Protein 9SMQ (pdb70)

Nearest PDB structures (foldseek):
  4udc-assembly1_B  TM=7.838E-01  e=5.307E+00  Homo sapiens
  3plz-assembly2_B  TM=9.855E-01  e=5.900E-30  Homo sapiens
  6oqx-assembly1_A  TM=9.859E-01  e=5.900E-30  Homo sapiens
  1yok-assembly1_A  TM=9.887E-01  e=2.618E-29  Homo sapiens
  4dos-assembly1_A  TM=9.812E-01  e=1.364E-29  Homo sapiens

InterPro domains:
  IPR000536 Nuclear hormone receptor, ligand-binding domain [PF00104] (332-522)
  IPR000536 Nuclear hormone receptor, ligand-binding domain [PS51843] (300-539)
  IPR000536 Nuclear hormone receptor, ligand-binding domain [SM00430] (347-510)
  IPR001628 Zinc finger, nuclear hormone receptor-type [PF00105] (85-152)
  IPR001628 Zinc finger, nuclear hormone receptor-type [PR00047] (86-102)
  IPR001628 Zinc finger, nuclear hormone receptor-type [PR00047] (102-117)
  IPR001628 Zinc finger, nuclear hormone receptor-type [PR00047] (135-143)
  IPR001628 Zinc finger, nuclear hormone receptor-type [PR00047] (143-151)
  IPR001628 Zinc finger, nuclear hormone receptor-type [PS00031] (86-112)
  IPR001628 Zinc finger, nuclear hormone receptor-type [PS51030] (83-158)
  IPR001628 Zinc finger, nuclear hormone receptor-type [SM00399] (83-154)
  IPR001723 Nuclear hormone receptor [PR00398] (147-157)
  IPR001723 Nuclear hormone receptor [PR00398] (348-369)
  IPR001723 Nuclear hormone receptor [PR00398] (369-385)
  IPR001723 Nuclear hormone receptor [PR00398] (441-456)
  IPR001723 Nuclear hormone receptor [PR00398] (498-515)
  IPR013088 Zinc finger, NHR/GATA-type [G3DSA:3.30.50.10] (76-187)
  IPR016355 Nuclear hormone receptor family 5-like [PIRSF002530] (39-540)
  IPR016355 Nuclear hormone receptor family 5-like [PTHR24086] (61-540)
  IPR035500 Nuclear hormone receptor-like domain superfamily [G3DSA:1.10.565.10] (288-541)

B-factor: mean 60.52, std 17.4, range [34.57, 142.03]

GO terms:
  GO:0005515 protein binding (F, IPI)
  GO:1990837 sequence-specific double-stranded DNA binding (F, IDA)
  GO:0004879 nuclear receptor activity (F, IDA)
  GO:0005543 phospholipid binding (F, IDA)
  GO:0005634 nucleus (C, IDA)
  GO:0003677 DNA binding (F, IDA)
  GO:0003700 DNA-binding transcription factor activity (F, IDA)
  GO:0045944 positive regulation of transcription by RNA polymerase II (P, IDA)
  GO:0006338 chromatin remodeling (P, IDA)
  GO:0006355 regulation of DNA-templated transcription (P, IDA)
  GO:0008206 bile acid metabolic process (P, IDA)
  GO:0005694 chromosome (C, EXP)
  GO:0000981 DNA-binding transcription factor activity, RNA polymerase II-specific (F, TAS)
  GO:0005654 nucleoplasm (C, TAS)
  GO:0005737 cytoplasm (C, IDA)
  GO:0000976 transcription cis-regulatory region binding (F, IDA)
  GO:0045070 positive regulation of viral genome replication (P, IDA)
  GO:0045893 positive regulation of DNA-templated transcription (P, IDA)
  GO:0043565 sequence-specific DNA binding (F, IDA)
  GO:0004879 nuclear receptor activity (F, TAS)

Foldseek 3Di:
DADPVLVLLVVLDDDLLVLLQVLVVVLVVVVVVDDPPDDADLVQSVLSLLLSVLVVVLVSQCSGPLSVVFDVVLNCLLCLQQVLLLSLLVQLVCCQPVHDPQWGQGSNGDIDGPCVSLVRDDDLVVVLVVLSSVLSVLCNVLVPDPSLSSLLSLLRSLDQPRPPGPPNVSSVVSNVVSLVSLQVCCCVPVVVPNCSSVSSVVVSVVSSVSSVSVLVVVVVCVVVVNHPDRPRSVVSSVD/DPPVVVCVVPPPD/DDPVVVCVVPPDD

Radius of gyration: 18.75 Å; Cα contacts (8 Å, |Δi|>4): 252; chains: 3; bounding box: 49×54×39 Å

Organism: Homo sapiens (NCBI:txid9606)

Secondary structure (DSSP, 8-state):
---HHHHHHHHT---HHHHHHHHHHHHHHHHHHS-SS----HHHHHHHHHHHHHHHHHHHHHHSTTGGGS-HHHHHHHHHHHHHHHHHHHHHHHHHHH--TTEEE-TTS-EEEHHHHHTTS-HHHHHHHHHHHHHHHHHHHTT--HHHHHHHHHHHHT-TT--S-TTHHHHHHHHHHHHHHHHHHHHHH-TT-TTHHHHHHTHHHHHHHHHHHHHHHHHHHHHTT-SPP-HHHHHHHH-/--HHHHHHHHS--/--HHHHHHHHS--

Solvent-accessible surface area: 13487 Å² total; per-residue (Å²): 103,63,31,134,31,0,74,43,0,39,154,21,38,62,82,54,92,109,27,30,58,146,7,67,56,72,15,104,56,46,137,87,120,50,71,125,93,70,102,94,68,54,42,0,61,61,7,16,17,27,7,29,11,1,67,29,7,4,78,11,0,43,52,0,23,39,0,137,117,10,104,34,50,0,10,7,70,0,2,44,34,0,8,5,11,0,30,29,0,25,57,0,22,23,7,22,68,77,18,119,85,59,22,14,20,22,16,8,25,79,75,34,75,49,67,90,24,12,90,116,22,50,85,85,42,46,84,19,28,46,66,16,55,108,8,8,58,85,0,73,88,14,109,10,18,65,64,0,9,0,0,0,7,1,6,8,0,0,13,111,122,23,76,128,15,110,51,104,109,35,2,69,21,3,26,118,90,0,47,56,8,0,83,69,5,6,121,68,50,41,74,158,55,126,88,0,42,28,51,0,47,112,19,32,82,72,0,63,51,13,0,74,87,30,33,141,36,21,78,127,33,49,138,83,68,49,16,36,190,4,39,0,4,22,23,3,10,106,77,121,20,17,20,0,36,47,14,9,49,50,140,139,158,101,16,84,126,123,40,102,157,71,68,132,157

Sequence (265 aa):
SIPHLILELLKCEPDEPQVQAKIMAYLQQEQANRSKHEKLSTFGLMCKMADQTLFSIVEWARSSSIFFRELKVDDQMKLLQNCWSELLILDHIYRQVVHGKEGSIFLVTGQQVDYSIIASQAGATLNNLMSHAQELVAKLRSLQFDQREFVCLKFLVLFSLDVKNLENFQLVEGVQEQVNAALLDYTMCNYPQQTEKFGQLLLRLPEIRAISMQAEEYLYYKHLNGDVPYNNLLIEMLHAENALLRYLLDKDDENALLRYLLDKDD

Structure (mmCIF, N/CA/C/O backbone):
data_9SMQ
#
_entry.id   9SMQ
#
_cell.length_a   62.950
_cell.length_b   68.375
_cell.length_c   82.770
_cell.angle_alpha   90.00
_cell.angle_beta   90.00
_cell.angle_gamma   90.00
#
_symmetry.space_group_name_H-M   'P 21 21 21'
#
loop_
_entity.id
_entity.type
_entity.pdbx_description
1 polymer 'Nuclear receptor subfamily 5 group A member 2'
2 polymer 'Nuclear receptor coactivator 2'
3 non-polymer '3-[5-phenyl-1-[3-(trifluoromethyl)phenyl]pyrazol-3-yl]propanoic acid'
4 non-polymer 'PHOSPHATE ION'
5 water water
#
loop_
_atom_site.group_PDB
_atom_site.id
_atom_site.type_symbol
_atom_site.label_atom_id
_atom_site.label_alt_id
_atom_site.label_comp_id
_atom_site.label_asym_id
_atom_site.label_entity_id
_atom_site.label_seq_id
_atom_site.pdbx_PDB_ins_code
_atom_site.Cartn_x
_atom_site.Cartn_y
_atom_site.Cartn_z
_atom_site.occupancy
_atom_site.B_iso_or_equiv
_atom_site.auth_seq_id
_atom_site.auth_comp_id
_atom_site.auth_asym_id
_atom_site.auth_atom_id
_atom_site.pdbx_PDB_model_num
ATOM 1 N N . SER A 1 5 ? 29.262 -19.792 6.359 1.00 89.22 300 SER A N 1
ATOM 2 C CA . SER A 1 5 ? 28.314 -20.198 7.431 1.00 94.16 300 SER A CA 1
ATOM 3 C C . SER A 1 5 ? 27.717 -18.958 8.099 1.00 96.04 300 SER A C 1
ATOM 4 O O . SER A 1 5 ? 28.324 -18.386 9.006 1.00 98.18 300 SER A O 1
ATOM 7 N N . ILE A 1 6 ? 26.518 -18.564 7.642 1.00 86.23 301 ILE A N 1
ATOM 8 C CA . ILE A 1 6 ? 25.838 -17.366 8.112 1.00 76.91 301 ILE A CA 1
ATOM 9 C C . ILE A 1 6 ? 24.586 -17.758 8.899 1.00 71.90 301 ILE A C 1
ATOM 10 O O . ILE A 1 6 ? 23.651 -18.327 8.341 1.00 66.54 301 ILE A O 1
ATOM 15 N N . PRO A 1 7 ? 24.504 -17.448 10.214 1.00 66.54 302 PRO A N 1
ATOM 16 C CA . PRO A 1 7 ? 23.265 -17.638 10.966 1.00 67.36 302 PRO A CA 1
ATOM 17 C C . PRO A 1 7 ? 22.011 -17.141 10.246 1.00 68.72 302 PRO A C 1
ATOM 18 O O . PRO A 1 7 ? 22.060 -16.218 9.427 1.00 69.83 302 PRO A O 1
ATOM 22 N N . HIS A 1 8 ? 20.878 -17.760 10.594 1.00 64.03 303 HIS A N 1
ATOM 23 C CA . HIS A 1 8 ? 19.605 -17.465 9.965 1.00 61.88 303 HIS A CA 1
ATOM 24 C C . HIS A 1 8 ? 19.273 -15.992 10.198 1.00 61.32 303 HIS A C 1
ATOM 25 O O . HIS A 1 8 ? 18.944 -15.265 9.255 1.00 59.15 303 HIS A O 1
ATOM 32 N N . LEU A 1 9 ? 19.374 -15.578 11.468 1.00 59.96 304 LEU A N 1
ATOM 33 C CA . LEU A 1 9 ? 19.073 -14.219 11.877 1.00 58.34 304 LEU A CA 1
ATOM 34 C C . LEU A 1 9 ? 19.787 -13.233 10.956 1.00 51.50 304 LEU A C 1
ATOM 35 O O . LEU A 1 9 ? 19.165 -12.305 10.440 1.00 49.51 304 LEU A O 1
ATOM 40 N N . ILE A 1 10 ? 21.078 -13.474 10.715 1.00 45.99 305 ILE A N 1
ATOM 41 C CA . ILE A 1 10 ? 21.876 -12.565 9.909 1.00 49.25 305 ILE A CA 1
ATOM 42 C C . ILE A 1 10 ? 21.343 -12.511 8.477 1.00 55.85 305 ILE A C 1
ATOM 43 O O . ILE A 1 10 ? 21.394 -11.458 7.835 1.00 57.56 305 ILE A O 1
ATOM 48 N N . LEU A 1 11 ? 20.820 -13.633 7.971 1.00 58.52 306 LEU A N 1
ATOM 49 C CA . LEU A 1 11 ? 20.264 -13.640 6.628 1.00 58.27 306 LEU A CA 1
ATOM 50 C C . LEU A 1 11 ? 19.022 -12.756 6.605 1.00 53.56 306 LEU A C 1
ATOM 51 O O . LEU A 1 11 ? 18.820 -12.020 5.650 1.00 52.98 306 LEU A O 1
ATOM 56 N N . GLU A 1 12 ? 18.226 -12.787 7.679 1.00 52.64 307 GLU A N 1
ATOM 57 C CA . GLU A 1 12 ? 17.061 -11.921 7.769 1.00 54.64 307 GLU A CA 1
ATOM 58 C C . GLU A 1 12 ? 17.484 -10.447 7.806 1.00 60.82 307 GLU A C 1
ATOM 59 O O . GLU A 1 12 ? 16.783 -9.595 7.253 1.00 56.37 307 GLU A O 1
ATOM 65 N N . LEU A 1 13 ? 18.627 -10.161 8.451 1.00 53.71 308 LEU A N 1
ATOM 66 C CA . LEU A 1 13 ? 19.143 -8.803 8.560 1.00 55.09 308 LEU A CA 1
ATOM 67 C C . LEU A 1 13 ? 19.559 -8.303 7.181 1.00 52.48 308 LEU A C 1
ATOM 68 O O . LEU A 1 13 ? 19.198 -7.186 6.822 1.00 50.69 308 LEU A O 1
ATOM 73 N N . LEU A 1 14 ? 20.281 -9.142 6.422 1.00 53.26 309 LEU A N 1
ATOM 74 C CA . LEU A 1 14 ? 20.795 -8.780 5.105 1.00 55.94 309 LEU A CA 1
ATOM 75 C C . LEU A 1 14 ? 19.663 -8.513 4.109 1.00 60.59 309 LEU A C 1
ATOM 76 O O . LEU A 1 14 ? 19.838 -7.716 3.189 1.00 59.10 309 LEU A O 1
ATOM 81 N N . LYS A 1 15 ? 18.526 -9.202 4.265 1.00 59.90 310 LYS A N 1
ATOM 82 C CA . LYS A 1 15 ? 17.396 -9.022 3.368 1.00 67.34 310 LYS A CA 1
ATOM 83 C C . LYS A 1 15 ? 16.799 -7.630 3.528 1.00 67.52 310 LYS A C 1
ATOM 84 O O . LYS A 1 15 ? 16.130 -7.142 2.620 1.00 68.64 310 LYS A O 1
ATOM 90 N N . CYS A 1 16 ? 17.030 -7.003 4.687 1.00 61.76 311 CYS A N 1
ATOM 91 C CA . CYS A 1 16 ? 16.450 -5.705 4.977 1.00 55.85 311 CYS A CA 1
ATOM 92 C C . CYS A 1 16 ? 17.282 -4.570 4.366 1.00 55.49 311 CYS A C 1
ATOM 93 O O . CYS A 1 16 ? 16.835 -3.425 4.368 1.00 57.51 311 CYS A O 1
ATOM 96 N N . GLU A 1 17 ? 18.470 -4.885 3.827 1.00 48.36 312 GLU A N 1
ATOM 97 C CA . GLU A 1 17 ? 19.417 -3.886 3.369 1.00 49.42 312 GLU A CA 1
ATOM 98 C C . GLU A 1 17 ? 18.881 -3.161 2.142 1.00 61.51 312 GLU A C 1
ATOM 99 O O . GLU A 1 17 ? 18.214 -3.764 1.315 1.00 75.71 312 GLU A O 1
ATOM 105 N N . PRO A 1 18 ? 19.155 -1.843 1.990 1.00 69.37 313 PRO A N 1
ATOM 106 C CA . PRO A 1 18 ? 18.733 -1.096 0.807 1.00 66.94 313 PRO A CA 1
ATOM 107 C C . PRO A 1 18 ? 19.503 -1.427 -0.471 1.00 66.49 313 PRO A C 1
ATOM 108 O O . PRO A 1 18 ? 20.573 -2.026 -0.421 1.00 58.89 313 PRO A O 1
ATOM 112 N N . ASP A 1 19 ? 18.948 -1.009 -1.618 1.00 67.04 314 ASP A N 1
ATOM 113 C CA . ASP A 1 19 ? 19.653 -1.065 -2.891 1.00 76.83 314 ASP A CA 1
ATOM 114 C C . ASP A 1 19 ? 20.557 0.163 -3.015 1.00 71.52 314 ASP A C 1
ATOM 115 O O . ASP A 1 19 ? 20.083 1.268 -3.284 1.00 65.93 314 ASP A O 1
ATOM 120 N N . GLU A 1 20 ? 21.863 -0.050 -2.824 1.00 67.29 315 GLU A N 1
ATOM 121 C CA . GLU A 1 20 ? 22.808 1.034 -2.613 1.00 69.41 315 GLU A CA 1
ATOM 122 C C . GLU A 1 20 ? 22.928 1.899 -3.866 1.00 68.51 315 GLU A C 1
ATOM 123 O O . GLU A 1 20 ? 22.980 3.123 -3.765 1.00 61.53 315 GLU A O 1
ATOM 129 N N . PRO A 1 21 ? 23.027 1.311 -5.082 1.00 71.35 316 PRO A N 1
ATOM 130 C CA . PRO A 1 21 ? 23.075 2.107 -6.306 1.00 70.81 316 PRO A CA 1
ATOM 131 C C . PRO A 1 21 ? 21.870 3.031 -6.493 1.00 59.77 316 PRO A C 1
ATOM 132 O O . PRO A 1 21 ? 22.023 4.164 -6.934 1.00 57.86 316 PRO A O 1
ATOM 136 N N . GLN A 1 22 ? 20.679 2.546 -6.134 1.00 56.46 317 GLN A N 1
ATOM 137 C CA . GLN A 1 22 ? 19.458 3.321 -6.270 1.00 61.57 317 GLN A CA 1
ATOM 138 C C . GLN A 1 22 ? 19.416 4.452 -5.237 1.00 58.61 317 GLN A C 1
ATOM 139 O O . GLN A 1 22 ? 18.966 5.555 -5.543 1.00 55.85 317 GLN A O 1
ATOM 145 N N . VAL A 1 23 ? 19.867 4.176 -4.007 1.00 56.17 318 VAL A N 1
ATOM 146 C CA . VAL A 1 23 ? 19.932 5.198 -2.974 1.00 53.01 318 VAL A CA 1
ATOM 147 C C . VAL A 1 23 ? 20.880 6.317 -3.413 1.00 51.41 318 VAL A C 1
ATOM 148 O O . VAL A 1 23 ? 20.538 7.495 -3.311 1.00 54.79 318 VAL A O 1
ATOM 152 N N . GLN A 1 24 ? 22.072 5.936 -3.891 1.00 52.81 319 GLN A N 1
ATOM 153 C CA . GLN A 1 24 ? 23.074 6.870 -4.386 1.00 57.91 319 GLN A CA 1
ATOM 154 C C . GLN A 1 24 ? 22.520 7.777 -5.482 1.00 54.02 319 GLN A C 1
ATOM 155 O O . GLN A 1 24 ? 22.774 8.989 -5.486 1.00 53.48 319 GLN A O 1
ATOM 161 N N . ALA A 1 25 ? 21.768 7.166 -6.403 1.00 52.90 320 ALA A N 1
ATOM 162 C CA . ALA A 1 25 ? 21.169 7.857 -7.541 1.00 54.12 320 ALA A CA 1
ATOM 163 C C . ALA A 1 25 ? 20.109 8.843 -7.072 1.00 49.91 320 ALA A C 1
ATOM 164 O O . ALA A 1 25 ? 20.066 9.985 -7.516 1.00 58.92 320 ALA A O 1
ATOM 166 N N . LYS A 1 26 ? 19.265 8.377 -6.150 1.00 57.29 321 LYS A N 1
ATOM 167 C CA . LYS A 1 26 ? 18.175 9.158 -5.588 1.00 55.34 321 LYS A CA 1
ATOM 168 C C . LYS A 1 26 ? 18.732 10.420 -4.936 1.00 56.86 321 LYS A C 1
ATOM 169 O O . LYS A 1 26 ? 18.272 11.524 -5.210 1.00 58.51 321 LYS A O 1
ATOM 175 N N . ILE A 1 27 ? 19.742 10.263 -4.070 1.00 53.77 322 ILE A N 1
ATOM 176 C CA . ILE A 1 27 ? 20.303 11.423 -3.396 1.00 46.36 322 ILE A CA 1
ATOM 177 C C . ILE A 1 27 ? 20.938 12.335 -4.440 1.00 47.22 322 ILE A C 1
ATOM 178 O O . ILE A 1 27 ? 20.756 13.545 -4.405 1.00 47.33 322 ILE A O 1
ATOM 183 N N . MET A 1 28 ? 21.680 11.744 -5.375 1.00 50.58 323 MET A N 1
ATOM 184 C CA . MET A 1 28 ? 22.413 12.522 -6.358 1.00 55.19 323 MET A CA 1
ATOM 185 C C . MET A 1 28 ? 21.417 13.363 -7.157 1.00 55.98 323 MET A C 1
ATOM 186 O O . MET A 1 28 ? 21.586 14.576 -7.258 1.00 54.08 323 MET A O 1
ATOM 191 N N . ALA A 1 29 ? 20.338 12.733 -7.641 1.00 55.92 324 ALA A N 1
ATOM 192 C CA . ALA A 1 29 ? 19.268 13.429 -8.351 1.00 59.14 324 ALA A CA 1
ATOM 193 C C . ALA A 1 29 ? 18.643 14.523 -7.492 1.00 61.06 324 ALA A C 1
ATOM 194 O O . ALA A 1 29 ? 18.282 15.583 -8.006 1.00 66.94 324 ALA A O 1
ATOM 196 N N . TYR A 1 30 ? 18.462 14.258 -6.193 1.00 55.90 325 TYR A N 1
ATOM 197 C CA . TYR A 1 30 ? 17.853 15.259 -5.331 1.00 54.88 325 TYR A CA 1
ATOM 198 C C . TYR A 1 30 ? 18.729 16.510 -5.325 1.00 53.89 325 TYR A C 1
ATOM 199 O O . TYR A 1 30 ? 18.214 17.619 -5.369 1.00 58.45 325 TYR A O 1
ATOM 208 N N . LEU A 1 31 ? 20.054 16.334 -5.275 1.00 51.86 326 LEU A N 1
ATOM 209 C CA . LEU A 1 31 ? 20.961 17.467 -5.156 1.00 53.80 326 LEU A CA 1
ATOM 210 C C . LEU A 1 31 ? 21.005 18.292 -6.444 1.00 54.36 326 LEU A C 1
ATOM 211 O O . LEU A 1 31 ? 21.114 19.513 -6.391 1.00 52.35 326 LEU A O 1
ATOM 216 N N . GLN A 1 32 ? 20.946 17.630 -7.601 1.00 58.72 327 GLN A N 1
ATOM 217 C CA . GLN A 1 32 ? 20.903 18.339 -8.872 1.00 67.73 327 GLN A CA 1
ATOM 218 C C . GLN A 1 32 ? 19.602 19.137 -8.983 1.00 67.18 327 GLN A C 1
ATOM 219 O O . GLN A 1 32 ? 19.632 20.340 -9.233 1.00 77.54 327 GLN A O 1
ATOM 225 N N . GLN A 1 33 ? 18.469 18.469 -8.742 1.00 73.47 328 GLN A N 1
ATOM 226 C CA . GLN A 1 33 ? 17.153 19.087 -8.821 1.00 75.27 328 GLN A CA 1
ATOM 227 C C . GLN A 1 33 ? 17.007 20.204 -7.785 1.00 82.13 328 GLN A C 1
ATOM 228 O O . GLN A 1 33 ? 16.035 20.950 -7.830 1.00 84.36 328 GLN A O 1
ATOM 230 N N . GLU A 1 34 ? 17.959 20.307 -6.848 1.00 83.63 329 GLU A N 1
ATOM 231 C CA . GLU A 1 34 ? 17.960 21.351 -5.833 1.00 90.06 329 GLU A CA 1
ATOM 232 C C . GLU A 1 34 ? 18.562 22.652 -6.366 1.00 87.07 329 GLU A C 1
ATOM 233 O O . GLU A 1 34 ? 18.111 23.733 -5.995 1.00 89.20 329 GLU A O 1
ATOM 239 N N . GLN A 1 35 ? 19.613 22.550 -7.188 1.00 94.10 330 GLN A N 1
ATOM 240 C CA . GLN A 1 35 ? 20.185 23.716 -7.848 1.00 102.77 330 GLN A CA 1
ATOM 241 C C . GLN A 1 35 ? 19.187 24.292 -8.844 1.00 105.95 330 GLN A C 1
ATOM 242 O O . GLN A 1 35 ? 19.043 25.506 -8.937 1.00 108.76 330 GLN A O 1
ATOM 248 N N . ALA A 1 36 ? 18.538 23.401 -9.604 1.00 107.60 331 ALA A N 1
ATOM 249 C CA . ALA A 1 36 ? 17.424 23.764 -10.463 1.00 99.76 331 ALA A CA 1
ATOM 250 C C . ALA A 1 36 ? 16.432 24.635 -9.696 1.00 98.59 331 ALA A C 1
ATOM 251 O O . ALA A 1 36 ? 16.130 25.744 -10.122 1.00 98.92 331 ALA A O 1
ATOM 253 N N . ASN A 1 37 ? 15.947 24.135 -8.552 1.00 108.40 332 ASN A N 1
ATOM 254 C CA . ASN A 1 37 ? 15.061 24.900 -7.684 1.00 114.41 332 ASN A CA 1
ATOM 255 C C . ASN A 1 37 ? 15.723 26.215 -7.275 1.00 123.24 332 ASN A C 1
ATOM 256 O O . ASN A 1 37 ? 15.216 27.281 -7.611 1.00 130.57 332 ASN A O 1
ATOM 261 N N . ARG A 1 38 ? 16.852 26.132 -6.554 1.00 132.71 333 ARG A N 1
ATOM 262 C CA . ARG A 1 38 ? 17.516 27.306 -5.999 1.00 127.53 333 ARG A CA 1
ATOM 263 C C . ARG A 1 38 ? 17.711 28.355 -7.095 1.00 131.05 333 ARG A C 1
ATOM 264 O O . ARG A 1 38 ? 18.070 28.013 -8.220 1.00 128.74 333 ARG A O 1
ATOM 266 N N . SER A 1 39 ? 17.464 29.629 -6.758 1.00 131.52 334 SER A N 1
ATOM 267 C CA . SER A 1 39 ? 17.637 30.732 -7.695 1.00 126.80 334 SER A CA 1
ATOM 268 C C . SER A 1 39 ? 19.116 30.897 -8.047 1.00 132.95 334 SER A C 1
ATOM 269 O O . SER A 1 39 ? 19.984 30.473 -7.285 1.00 142.03 334 SER A O 1
ATOM 272 N N . LYS A 1 40 ? 19.394 31.535 -9.196 1.00 128.77 335 LYS A N 1
ATOM 273 C CA . LYS A 1 40 ? 20.762 31.793 -9.631 1.00 121.58 335 LYS A CA 1
ATOM 274 C C . LYS A 1 40 ? 21.389 32.891 -8.770 1.00 126.79 335 LYS A C 1
ATOM 275 O O . LYS A 1 40 ? 22.456 33.400 -9.110 1.00 128.32 335 LYS A O 1
ATOM 277 N N . HIS A 1 41 ? 20.713 33.251 -7.666 1.00 132.14 336 HIS A N 1
ATOM 278 C CA . HIS A 1 41 ? 21.237 34.166 -6.663 1.00 127.78 336 HIS A CA 1
ATOM 279 C C . HIS A 1 41 ? 21.825 33.379 -5.488 1.00 125.46 336 HIS A C 1
ATOM 280 O O . HIS A 1 41 ? 22.973 33.608 -5.115 1.00 121.26 336 HIS A O 1
ATOM 282 N N . GLU A 1 42 ? 21.042 32.449 -4.917 1.00 118.19 337 GLU A N 1
ATOM 283 C CA . GLU A 1 42 ? 21.424 31.746 -3.697 1.00 114.67 337 GLU A CA 1
ATOM 284 C C . GLU A 1 42 ? 22.468 30.665 -4.002 1.00 115.18 337 GLU A C 1
ATOM 285 O O . GLU A 1 42 ? 22.215 29.767 -4.806 1.00 115.71 337 GLU A O 1
ATOM 287 N N . LYS A 1 43 ? 23.632 30.759 -3.333 1.00 106.46 338 LYS A N 1
ATOM 288 C CA . LYS A 1 43 ? 24.753 29.840 -3.502 1.00 99.69 338 LYS A CA 1
ATOM 289 C C . LYS A 1 43 ? 24.836 28.890 -2.303 1.00 106.42 338 LYS A C 1
ATOM 290 O O . LYS A 1 43 ? 24.165 29.109 -1.298 1.00 109.33 338 LYS A O 1
ATOM 292 N N . LEU A 1 44 ? 25.681 27.849 -2.411 1.00 104.36 339 LEU A N 1
ATOM 293 C CA . LEU A 1 44 ? 25.750 26.767 -1.434 1.00 97.69 339 LEU A CA 1
ATOM 294 C C . LEU A 1 44 ? 27.203 26.336 -1.238 1.00 95.39 339 LEU A C 1
ATOM 295 O O . LEU A 1 44 ? 27.967 26.323 -2.198 1.00 89.91 339 LEU A O 1
ATOM 300 N N . SER A 1 45 ? 27.557 25.921 -0.009 1.00 91.96 340 SER A N 1
ATOM 301 C CA . SER A 1 45 ? 28.942 25.648 0.361 1.00 85.29 340 SER A CA 1
ATOM 302 C C . SER A 1 45 ? 29.173 24.153 0.562 1.00 79.71 340 SER A C 1
ATOM 303 O O . SER A 1 45 ? 28.223 23.408 0.779 1.00 85.60 340 SER A O 1
ATOM 306 N N . THR A 1 46 ? 30.448 23.742 0.497 1.00 71.59 341 THR A N 1
ATOM 307 C CA . THR A 1 46 ? 30.856 22.358 0.712 1.00 73.88 341 THR A CA 1
ATOM 308 C C . THR A 1 46 ? 30.224 21.804 1.993 1.00 79.83 341 THR A C 1
ATOM 309 O O . THR A 1 46 ? 29.656 20.705 1.994 1.00 66.81 341 THR A O 1
ATOM 313 N N . PHE A 1 47 ? 30.360 22.562 3.092 1.00 68.79 342 PHE A N 1
ATOM 314 C CA . PHE A 1 47 ? 29.733 22.204 4.353 1.00 58.47 342 PHE A CA 1
ATOM 315 C C . PHE A 1 47 ? 28.220 22.078 4.157 1.00 57.99 342 PHE A C 1
ATOM 316 O O . PHE A 1 47 ? 27.635 21.090 4.584 1.00 54.64 342 PHE A O 1
ATOM 324 N N . GLY A 1 48 ? 27.598 23.082 3.522 1.00 58.72 343 GLY A N 1
ATOM 325 C CA . GLY A 1 48 ? 26.176 23.059 3.206 1.00 57.93 343 GLY A CA 1
ATOM 326 C C . GLY A 1 48 ? 25.775 21.825 2.392 1.00 56.82 343 GLY A C 1
ATOM 327 O O . GLY A 1 48 ? 24.771 21.183 2.681 1.00 53.30 343 GLY A O 1
ATOM 328 N N . LEU A 1 49 ? 26.573 21.479 1.379 1.00 56.11 344 LEU A N 1
ATOM 329 C CA . LEU A 1 49 ? 26.272 20.334 0.538 1.00 56.19 344 LEU A CA 1
ATOM 330 C C . LEU A 1 49 ? 26.299 19.064 1.384 1.00 57.42 344 LEU A C 1
ATOM 331 O O . LEU A 1 49 ? 25.463 18.179 1.215 1.00 52.51 344 LEU A O 1
ATOM 336 N N . MET A 1 50 ? 27.288 18.962 2.269 1.00 49.57 345 MET A N 1
ATOM 337 C CA . MET A 1 50 ? 27.426 17.771 3.078 1.00 53.00 345 MET A CA 1
ATOM 338 C C . MET A 1 50 ? 26.255 17.661 4.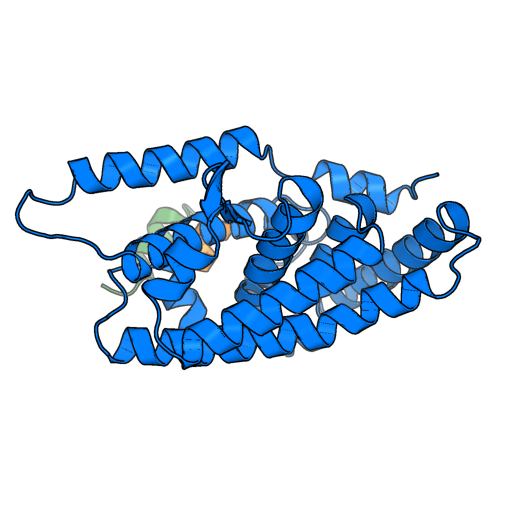064 1.00 44.66 345 MET A C 1
ATOM 339 O O . MET A 1 50 ? 25.805 16.562 4.350 1.00 41.40 345 MET A O 1
ATOM 344 N N . CYS A 1 51 ? 25.732 18.789 4.543 1.00 42.69 346 CYS A N 1
ATOM 345 C CA . CYS A 1 51 ? 24.536 18.815 5.372 1.00 43.53 346 CYS A CA 1
ATOM 346 C C . CYS A 1 51 ? 23.323 18.240 4.629 1.00 47.01 346 CYS A C 1
ATOM 347 O O . CYS A 1 51 ? 22.536 17.483 5.210 1.00 43.20 346 CYS A O 1
ATOM 350 N N . LYS A 1 52 ? 23.174 18.597 3.343 1.00 46.96 347 LYS A N 1
ATOM 351 C CA . LYS A 1 52 ? 22.090 18.085 2.512 1.00 47.04 347 LYS A CA 1
ATOM 352 C C . LYS A 1 52 ? 22.254 16.588 2.283 1.00 43.51 347 LYS A C 1
ATOM 353 O O . LYS A 1 52 ? 21.281 15.855 2.338 1.00 40.67 347 LYS A O 1
ATOM 359 N N . MET A 1 53 ? 23.489 16.127 2.075 1.00 43.26 348 MET A N 1
ATOM 360 C CA . MET A 1 53 ? 23.720 14.707 1.914 1.00 44.53 348 MET A CA 1
ATOM 361 C C . MET A 1 53 ? 23.322 13.956 3.180 1.00 45.20 348 MET A C 1
ATOM 362 O O . MET A 1 53 ? 22.812 12.840 3.118 1.00 44.52 348 MET A O 1
ATOM 367 N N . ALA A 1 54 ? 23.621 14.548 4.334 1.00 43.47 349 ALA A N 1
ATOM 368 C CA . ALA A 1 54 ? 23.331 13.895 5.598 1.00 45.87 349 ALA A CA 1
ATOM 369 C C . ALA A 1 54 ? 21.816 13.807 5.768 1.00 42.64 349 ALA A C 1
ATOM 370 O O . ALA A 1 54 ? 21.283 12.797 6.224 1.00 39.76 349 ALA A O 1
ATOM 372 N N . ASP A 1 55 ? 21.142 14.876 5.346 1.00 40.78 350 ASP A N 1
ATOM 373 C CA . ASP A 1 55 ? 19.704 15.008 5.499 1.00 43.15 350 ASP A CA 1
ATOM 374 C C . ASP A 1 55 ? 19.011 13.945 4.644 1.00 43.14 350 ASP A C 1
ATOM 375 O O . ASP A 1 55 ? 18.161 13.213 5.128 1.00 43.34 350 ASP A O 1
ATOM 380 N N . GLN A 1 56 ? 19.421 13.832 3.383 1.00 41.91 351 GLN A N 1
ATOM 381 C CA . GLN A 1 56 ? 18.881 12.828 2.481 1.00 44.09 351 GLN A CA 1
ATOM 382 C C . GLN A 1 56 ? 19.244 11.412 2.927 1.00 41.66 351 GLN A C 1
ATOM 383 O O . GLN A 1 56 ? 18.442 10.507 2.800 1.00 42.77 351 GLN A O 1
ATOM 389 N N . THR A 1 57 ? 20.453 11.197 3.448 1.00 45.02 352 THR A N 1
ATOM 390 C CA . THR A 1 57 ? 20.815 9.883 3.947 1.00 40.53 352 THR A CA 1
ATOM 391 C C . THR A 1 57 ? 19.901 9.500 5.108 1.00 41.55 352 THR A C 1
ATOM 392 O O . THR A 1 57 ? 19.607 8.319 5.280 1.00 43.99 352 THR A O 1
ATOM 396 N N . LEU A 1 58 ? 19.449 10.495 5.896 1.00 42.81 353 LEU A N 1
ATOM 397 C CA . LEU A 1 58 ? 18.581 10.237 7.041 1.00 43.29 353 LEU A CA 1
ATOM 398 C C . LEU A 1 58 ? 17.225 9.695 6.593 1.00 43.99 353 LEU A C 1
ATOM 399 O O . LEU A 1 58 ? 16.680 8.784 7.228 1.00 42.43 353 LEU A O 1
ATOM 404 N N . PHE A 1 59 ? 16.665 10.299 5.541 1.00 36.96 354 PHE A N 1
ATOM 405 C CA . PHE A 1 59 ? 15.426 9.800 4.957 1.00 42.90 354 PHE A CA 1
ATOM 406 C C . PHE A 1 59 ? 15.588 8.319 4.629 1.00 40.77 354 PHE A C 1
ATOM 407 O O . PHE A 1 59 ? 14.707 7.508 4.929 1.00 38.36 354 PHE A O 1
ATOM 415 N N . SER A 1 60 ? 16.718 7.970 4.007 1.00 40.66 355 SER A N 1
ATOM 416 C CA . SER A 1 60 ? 16.978 6.586 3.626 1.00 41.83 355 SER A CA 1
ATOM 417 C C . SER A 1 60 ? 17.142 5.663 4.848 1.00 46.13 355 SER A C 1
ATOM 418 O O . SER A 1 60 ? 16.733 4.503 4.842 1.00 43.94 355 SER A O 1
ATOM 421 N N . ILE A 1 61 ? 17.770 6.154 5.913 1.00 42.34 356 ILE A N 1
ATOM 422 C CA . ILE A 1 61 ? 17.942 5.346 7.108 1.00 43.84 356 ILE A CA 1
ATOM 423 C C . ILE A 1 61 ? 16.594 5.074 7.765 1.00 38.57 356 ILE A C 1
ATOM 424 O O . ILE A 1 61 ? 16.381 3.988 8.278 1.00 40.44 356 ILE A O 1
ATOM 429 N N . VAL A 1 62 ? 15.727 6.085 7.838 1.00 42.41 357 VAL A N 1
ATOM 430 C CA . VAL A 1 62 ? 14.423 5.917 8.459 1.00 44.57 357 VAL A CA 1
ATOM 431 C C . VAL A 1 62 ? 13.623 4.881 7.668 1.00 50.09 357 VAL A C 1
ATOM 432 O O . VAL A 1 62 ? 12.984 4.018 8.266 1.00 49.02 357 VAL A O 1
ATOM 436 N N . GLU A 1 63 ? 13.666 4.978 6.328 1.00 51.05 358 GLU A N 1
ATOM 437 C CA . GLU A 1 63 ? 12.985 4.040 5.440 1.00 54.71 358 GLU A CA 1
ATOM 438 C C . GLU A 1 63 ? 13.466 2.614 5.711 1.00 51.84 358 GLU A C 1
ATOM 439 O O . GLU A 1 63 ? 12.660 1.702 5.886 1.00 51.06 358 GLU A O 1
ATOM 445 N N . TRP A 1 64 ? 14.789 2.433 5.762 1.00 52.41 359 TRP A N 1
ATOM 446 C CA . TRP A 1 64 ? 15.382 1.137 6.055 1.00 50.04 359 TRP A CA 1
ATOM 447 C C . TRP A 1 64 ? 14.852 0.581 7.375 1.00 51.64 359 TRP A C 1
ATOM 448 O O . TRP A 1 64 ? 14.523 -0.599 7.475 1.00 48.13 359 TRP A O 1
ATOM 459 N N . ALA A 1 65 ? 14.828 1.440 8.394 1.00 44.21 360 ALA A N 1
ATOM 460 C CA . ALA A 1 65 ? 14.428 1.053 9.730 1.00 49.07 360 ALA A CA 1
ATOM 461 C C . ALA A 1 65 ? 12.968 0.613 9.756 1.00 53.46 360 ALA A C 1
ATOM 462 O O . ALA A 1 65 ? 12.654 -0.381 10.405 1.00 46.32 360 ALA A O 1
ATOM 464 N N . ARG A 1 66 ? 12.084 1.383 9.095 1.00 52.42 361 ARG A N 1
ATOM 465 C CA . ARG A 1 66 ? 10.653 1.152 9.224 1.00 57.97 361 ARG A CA 1
ATOM 466 C C . ARG A 1 66 ? 10.252 -0.184 8.581 1.00 57.68 361 ARG A C 1
ATOM 467 O O . ARG A 1 66 ? 9.276 -0.784 9.008 1.00 56.37 361 ARG A O 1
ATOM 475 N N A SER A 1 67 ? 11.018 -0.641 7.586 0.50 56.46 362 SER A N 1
ATOM 476 N N B SER A 1 67 ? 11.023 -0.629 7.577 0.50 55.35 362 SER A N 1
ATOM 477 C CA A SER A 1 67 ? 10.726 -1.874 6.875 0.50 58.25 362 SER A CA 1
ATOM 478 C CA B SER A 1 67 ? 10.756 -1.858 6.846 0.50 56.25 362 SER A CA 1
ATOM 479 C C A SER A 1 67 ? 11.441 -3.070 7.506 0.50 61.38 362 SER A C 1
ATOM 480 C C B SER A 1 67 ? 11.558 -3.036 7.405 0.50 60.46 362 SER A C 1
ATOM 481 O O A SER A 1 67 ? 11.183 -4.208 7.121 0.50 59.02 362 SER A O 1
ATOM 482 O O B SER A 1 67 ? 11.495 -4.131 6.850 0.50 60.21 362 SER A O 1
ATOM 487 N N . SER A 1 68 ? 12.323 -2.818 8.482 1.00 57.29 363 SER A N 1
ATOM 488 C CA . SER A 1 68 ? 13.202 -3.852 8.997 1.00 57.45 363 SER A CA 1
ATOM 489 C C . SER A 1 68 ? 12.465 -4.800 9.941 1.00 55.03 363 SER A C 1
ATOM 490 O O . SER A 1 68 ? 11.555 -4.405 10.681 1.00 49.76 363 SER A O 1
ATOM 493 N N . ILE A 1 69 ? 12.904 -6.064 9.926 1.00 58.77 364 ILE A N 1
ATOM 494 C CA . ILE A 1 69 ? 12.404 -7.049 10.875 1.00 60.31 364 ILE A CA 1
ATOM 495 C C . ILE A 1 69 ? 12.554 -6.471 12.281 1.00 59.86 364 ILE A C 1
ATOM 496 O O . ILE A 1 69 ? 13.518 -5.740 12.550 1.00 57.88 364 ILE A O 1
ATOM 501 N N . PHE A 1 70 ? 11.532 -6.724 13.111 1.00 52.00 365 PHE A N 1
ATOM 502 C CA . PHE A 1 70 ? 11.518 -6.416 14.532 1.00 52.59 365 PHE A CA 1
ATOM 503 C C . PHE A 1 70 ? 11.106 -4.967 14.758 1.00 54.19 365 PHE A C 1
ATOM 504 O O . PHE A 1 70 ? 10.246 -4.693 15.600 1.00 53.69 365 PHE A O 1
ATOM 512 N N . PHE A 1 71 ? 11.791 -4.042 14.070 1.00 53.27 366 PHE A N 1
ATOM 513 C CA . PHE A 1 71 ? 11.501 -2.625 14.209 1.00 49.53 366 PHE A CA 1
ATOM 514 C C . PHE A 1 71 ? 10.059 -2.362 13.775 1.00 47.06 366 PHE A C 1
ATOM 515 O O . PHE A 1 71 ? 9.376 -1.556 14.401 1.00 51.81 366 PHE A O 1
ATOM 523 N N . ARG A 1 72 ? 9.596 -3.082 12.742 1.00 57.24 367 ARG A N 1
ATOM 524 C CA . ARG A 1 72 ? 8.221 -3.007 12.252 1.00 57.47 367 ARG A CA 1
ATOM 525 C C . ARG A 1 72 ? 7.203 -3.302 13.349 1.00 59.80 367 ARG A C 1
ATOM 526 O O . ARG A 1 72 ? 6.084 -2.798 13.295 1.00 68.02 367 ARG A O 1
ATOM 534 N N . GLU A 1 73 ? 7.581 -4.129 14.333 1.00 52.04 368 GLU A N 1
ATOM 535 C CA . GLU A 1 73 ? 6.625 -4.606 15.319 1.00 55.85 368 GLU A CA 1
ATOM 536 C C . GLU A 1 73 ? 6.467 -3.595 16.444 1.00 58.65 368 GLU A C 1
ATOM 537 O O . GLU A 1 73 ? 5.552 -3.717 17.248 1.00 59.91 368 GLU A O 1
ATOM 543 N N . LEU A 1 74 ? 7.375 -2.617 16.521 1.00 57.12 369 LEU A N 1
ATOM 544 C CA . LEU A 1 74 ? 7.298 -1.601 17.554 1.00 54.93 369 LEU A CA 1
ATOM 545 C C . LEU A 1 74 ? 6.212 -0.591 17.204 1.00 59.33 369 LEU A C 1
ATOM 546 O O . LEU A 1 74 ? 5.933 -0.321 16.039 1.00 66.28 369 LEU A O 1
ATOM 551 N N . LYS A 1 75 ? 5.642 -0.006 18.251 1.00 59.14 370 LYS A N 1
ATOM 552 C CA . LYS A 1 75 ? 4.778 1.147 18.119 1.00 65.35 370 LYS A CA 1
ATOM 553 C C . LYS A 1 75 ? 5.638 2.346 17.689 1.00 66.98 370 LYS A C 1
ATOM 554 O O . LYS A 1 75 ? 6.801 2.491 18.078 1.00 56.23 370 LYS A O 1
ATOM 560 N N . VAL A 1 76 ? 5.045 3.222 16.883 1.00 59.37 371 VAL A N 1
ATOM 561 C CA . VAL A 1 76 ? 5.732 4.364 16.311 1.00 59.58 371 VAL A CA 1
ATOM 562 C C . VAL A 1 76 ? 6.397 5.213 17.393 1.00 56.44 371 VAL A C 1
ATOM 563 O O . VAL A 1 76 ? 7.427 5.818 17.134 1.00 59.40 371 VAL A O 1
ATOM 567 N N . ASP A 1 77 ? 5.850 5.254 18.609 1.00 53.66 372 ASP A N 1
ATOM 568 C CA . ASP A 1 77 ? 6.459 6.068 19.654 1.00 57.74 372 ASP A CA 1
ATOM 569 C C . ASP A 1 77 ? 7.803 5.479 20.081 1.00 54.54 372 ASP A C 1
ATOM 570 O O . ASP A 1 77 ? 8.742 6.218 20.382 1.00 49.55 372 ASP A O 1
ATOM 575 N N . ASP A 1 78 ? 7.879 4.147 20.078 1.00 48.97 373 ASP A N 1
ATOM 576 C CA . ASP A 1 78 ? 9.101 3.437 20.416 1.00 52.09 373 ASP A CA 1
ATOM 577 C C . ASP A 1 78 ? 10.097 3.562 19.261 1.00 49.80 373 ASP A C 1
ATOM 578 O O . ASP A 1 78 ? 11.297 3.736 19.475 1.00 43.54 373 ASP A O 1
ATOM 583 N N . GLN A 1 79 ? 9.581 3.472 18.033 1.00 48.57 374 GLN A N 1
ATOM 584 C CA . GLN A 1 79 ? 10.399 3.605 16.842 1.00 47.73 374 GLN A CA 1
ATOM 585 C C . GLN A 1 79 ? 11.114 4.951 16.861 1.00 44.05 374 GLN A C 1
ATOM 586 O O . GLN A 1 79 ? 12.321 5.013 16.667 1.00 46.32 374 GLN A O 1
ATOM 592 N N . MET A 1 80 ? 10.373 5.994 17.224 1.00 46.44 375 MET A N 1
ATOM 593 C CA . MET A 1 80 ? 10.904 7.343 17.279 1.00 50.34 375 MET A CA 1
ATOM 594 C C . MET A 1 80 ? 11.987 7.456 18.349 1.00 48.61 375 MET A C 1
ATOM 595 O O . MET A 1 80 ? 13.019 8.070 18.101 1.00 46.48 375 MET A O 1
ATOM 600 N N . LYS A 1 81 ? 11.753 6.888 19.539 1.00 52.95 376 LYS A N 1
ATOM 601 C CA . LYS A 1 81 ? 12.727 6.950 20.622 1.00 50.24 376 LYS A CA 1
ATOM 602 C C . LYS A 1 81 ? 14.020 6.237 20.220 1.00 42.03 376 LYS A C 1
ATOM 603 O O . LYS A 1 81 ? 15.109 6.711 20.524 1.00 46.61 376 LYS A O 1
ATOM 609 N N . LEU A 1 82 ? 13.897 5.108 19.525 1.00 38.95 377 LEU A N 1
ATOM 610 C CA . LEU A 1 82 ? 15.072 4.372 19.085 1.00 43.90 377 LEU A CA 1
ATOM 611 C C . LEU A 1 82 ? 15.854 5.188 18.053 1.00 42.38 377 LEU A C 1
ATOM 612 O O . LEU A 1 82 ? 17.071 5.320 18.155 1.00 41.25 377 LEU A O 1
ATOM 617 N N . LEU A 1 83 ? 15.158 5.775 17.074 1.00 40.31 378 LEU A N 1
ATOM 618 C CA . LEU A 1 83 ? 15.842 6.530 16.028 1.00 42.29 378 LEU A CA 1
ATOM 619 C C . LEU A 1 83 ? 16.448 7.832 16.550 1.00 41.13 378 LEU A C 1
ATOM 620 O O . LEU A 1 83 ? 17.548 8.213 16.136 1.00 42.29 378 LEU A O 1
ATOM 625 N N . GLN A 1 84 ? 15.758 8.495 17.485 1.00 46.48 379 GLN A N 1
ATOM 626 C CA . GLN A 1 84 ? 16.251 9.744 18.055 1.00 47.29 379 GLN A CA 1
ATOM 627 C C . GLN A 1 84 ? 17.542 9.509 18.829 1.00 44.80 379 GLN A C 1
ATOM 628 O O . GLN A 1 84 ? 18.424 10.366 18.873 1.00 44.19 379 GLN A O 1
ATOM 634 N N . ASN A 1 85 ? 17.657 8.315 19.399 1.00 44.14 380 ASN A N 1
ATOM 635 C CA . ASN A 1 85 ? 18.827 7.933 20.158 1.00 42.25 380 ASN A CA 1
ATOM 636 C C . ASN A 1 85 ? 20.032 7.683 19.250 1.00 40.23 380 ASN A C 1
ATOM 637 O O . ASN A 1 85 ? 21.151 8.002 19.636 1.00 38.24 380 ASN A O 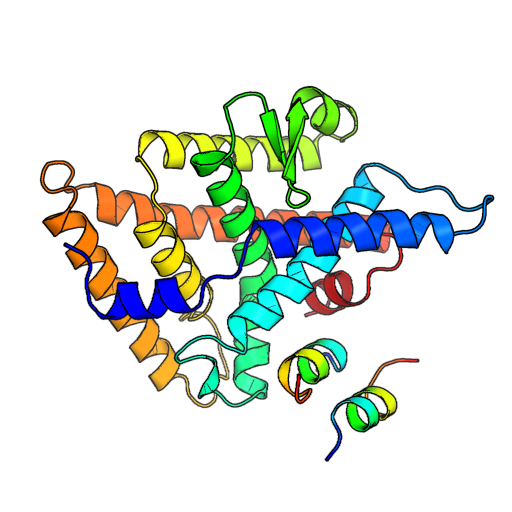1
ATOM 642 N N . CYS A 1 86 ? 19.809 7.097 18.061 1.00 39.49 381 CYS A N 1
ATOM 643 C CA . CYS A 1 86 ? 20.907 6.494 17.317 1.00 40.53 381 CYS A CA 1
ATOM 644 C C . CYS A 1 86 ? 21.120 7.061 15.906 1.00 38.25 381 CYS A C 1
ATOM 645 O O . CYS A 1 86 ? 22.010 6.581 15.209 1.00 36.96 381 CYS A O 1
ATOM 648 N N . TRP A 1 87 ? 20.365 8.085 15.479 1.00 39.05 382 TRP A N 1
ATOM 649 C CA . TRP A 1 87 ? 20.460 8.536 14.094 1.00 36.46 382 TRP A CA 1
ATOM 650 C C . TRP A 1 87 ? 21.891 8.868 13.674 1.00 36.57 382 TRP A C 1
ATOM 651 O O . TRP A 1 87 ? 22.306 8.485 12.586 1.00 38.12 382 TRP A O 1
ATOM 662 N N . SER A 1 88 ? 22.639 9.602 14.509 1.00 36.73 383 SER A N 1
ATOM 663 C CA . SER A 1 88 ? 23.965 10.064 14.127 1.00 37.56 383 SER A CA 1
ATOM 664 C C . SER A 1 88 ? 24.955 8.905 14.135 1.00 35.76 383 SER A C 1
ATOM 665 O O . SER A 1 88 ? 25.933 8.914 13.384 1.00 38.50 383 SER A O 1
ATOM 668 N N . GLU A 1 89 ? 24.680 7.899 14.964 1.00 38.55 384 GLU A N 1
ATOM 669 C CA . GLU A 1 89 ? 25.492 6.693 15.002 1.00 37.67 384 GLU A CA 1
ATOM 670 C C . GLU A 1 89 ? 25.313 5.870 13.739 1.00 36.26 384 GLU A C 1
ATOM 671 O O . GLU A 1 89 ? 26.282 5.302 13.242 1.00 38.59 384 GLU A O 1
ATOM 677 N N . LEU A 1 90 ? 24.072 5.806 13.242 1.00 35.76 385 LEU A N 1
ATOM 678 C CA . LEU A 1 90 ? 23.786 5.074 12.019 1.00 35.61 385 LEU A CA 1
ATOM 679 C C . LEU A 1 90 ? 24.411 5.793 10.829 1.00 36.58 385 LEU A C 1
ATOM 680 O O . LEU A 1 90 ? 24.933 5.134 9.938 1.00 35.96 385 LEU A O 1
ATOM 685 N N . LEU A 1 91 ? 24.398 7.135 10.830 1.00 36.33 386 LEU A N 1
ATOM 686 C CA . LEU A 1 91 ? 25.059 7.873 9.759 1.00 37.66 386 LEU A CA 1
ATOM 687 C C . LEU A 1 91 ? 26.538 7.517 9.754 1.00 34.57 386 LEU A C 1
ATOM 688 O O . LEU A 1 91 ? 27.069 7.211 8.709 1.00 38.19 386 LEU A O 1
ATOM 693 N N . ILE A 1 92 ? 27.185 7.576 10.923 1.00 37.45 387 ILE A N 1
ATOM 694 C CA . ILE A 1 92 ? 28.616 7.323 11.033 1.00 42.26 387 ILE A CA 1
ATOM 695 C C . ILE A 1 92 ? 28.902 5.869 10.645 1.00 41.22 387 ILE A C 1
ATOM 696 O O . ILE A 1 92 ? 29.874 5.570 9.954 1.00 39.35 387 ILE A O 1
ATOM 701 N N . LEU A 1 93 ? 28.078 4.939 11.136 1.00 43.10 388 LEU A N 1
ATOM 702 C CA . LEU A 1 93 ? 28.333 3.533 10.866 1.00 44.58 388 LEU A CA 1
ATOM 703 C C . LEU A 1 93 ? 28.231 3.272 9.360 1.00 43.23 388 LEU A C 1
ATOM 704 O O . LEU A 1 93 ? 29.096 2.608 8.779 1.00 41.96 388 LEU A O 1
ATOM 709 N N . ASP A 1 94 ? 27.171 3.801 8.735 1.00 45.89 389 ASP A N 1
ATOM 710 C CA . ASP A 1 94 ? 26.993 3.698 7.291 1.00 50.58 389 ASP A CA 1
ATOM 711 C C . ASP A 1 94 ? 28.196 4.308 6.569 1.00 43.97 389 ASP A C 1
ATOM 712 O O . ASP A 1 94 ? 28.712 3.721 5.626 1.00 46.58 389 ASP A O 1
ATOM 717 N N . HIS A 1 95 ? 28.659 5.483 7.001 1.00 39.91 390 HIS A N 1
ATOM 718 C CA . HIS A 1 95 ? 29.810 6.101 6.349 1.00 42.13 390 HIS A CA 1
ATOM 719 C C . HIS A 1 95 ? 31.027 5.181 6.421 1.00 43.99 390 HIS A C 1
ATOM 720 O O . HIS A 1 95 ? 31.656 4.880 5.405 1.00 46.73 390 HIS A O 1
ATOM 727 N N . ILE A 1 96 ? 31.351 4.729 7.637 1.00 47.18 391 ILE A N 1
ATOM 728 C CA . ILE A 1 96 ? 32.523 3.895 7.885 1.00 45.71 391 ILE A CA 1
ATOM 729 C C . ILE A 1 96 ? 32.499 2.651 6.999 1.00 49.12 391 ILE A C 1
ATOM 730 O O . ILE A 1 96 ? 33.514 2.277 6.422 1.00 50.54 391 ILE A O 1
ATOM 735 N N . TYR A 1 97 ? 31.331 2.016 6.878 1.00 47.31 392 TYR A N 1
ATOM 736 C CA . TYR A 1 97 ? 31.246 0.758 6.157 1.00 53.37 392 TYR A CA 1
ATOM 737 C C . TYR A 1 97 ? 31.511 0.986 4.671 1.00 53.88 392 TYR A C 1
ATOM 738 O O . TYR A 1 97 ? 32.191 0.180 4.041 1.00 53.02 392 TYR A O 1
ATOM 747 N N . ARG A 1 98 ? 30.958 2.076 4.127 1.00 49.61 393 ARG A N 1
ATOM 748 C CA . ARG A 1 98 ? 31.238 2.492 2.764 1.00 52.36 393 ARG A CA 1
ATOM 749 C C . ARG A 1 98 ? 32.737 2.690 2.580 1.00 47.71 393 ARG A C 1
ATOM 750 O O . ARG A 1 98 ? 33.279 2.273 1.572 1.00 52.64 393 ARG A O 1
ATOM 758 N N . GLN A 1 99 ? 33.413 3.343 3.524 1.00 45.09 394 GLN A N 1
ATOM 759 C CA . GLN A 1 99 ? 34.839 3.553 3.337 1.00 46.03 394 GLN A CA 1
ATOM 760 C C . GLN A 1 99 ? 35.536 2.200 3.201 1.00 56.02 394 GLN A C 1
ATOM 761 O O . GLN A 1 99 ? 36.352 2.001 2.302 1.00 53.45 394 GLN A O 1
ATOM 767 N N . VAL A 1 100 ? 35.162 1.249 4.060 1.00 57.34 395 VAL A N 1
ATOM 768 C CA . VAL A 1 100 ? 35.812 -0.047 4.077 1.00 53.35 395 VAL A CA 1
ATOM 769 C C . VAL A 1 100 ? 35.497 -0.815 2.796 1.00 54.83 395 VAL A C 1
ATOM 770 O O . VAL A 1 100 ? 36.384 -1.441 2.236 1.00 62.02 395 VAL A O 1
ATOM 774 N N . VAL A 1 101 ? 34.245 -0.809 2.340 1.00 59.81 396 VAL A N 1
ATOM 775 C CA . VAL A 1 101 ? 33.843 -1.762 1.315 1.00 69.98 396 VAL A CA 1
ATOM 776 C C . VAL A 1 101 ? 34.092 -1.163 -0.074 1.00 77.08 396 VAL A C 1
ATOM 777 O O . VAL A 1 101 ? 34.659 -1.840 -0.926 1.00 80.02 396 VAL A O 1
ATOM 781 N N . HIS A 1 102 ? 33.678 0.089 -0.317 1.00 75.77 397 HIS A N 1
ATOM 782 C CA . HIS A 1 102 ? 33.778 0.665 -1.653 1.00 72.35 397 HIS A CA 1
ATOM 783 C C . HIS A 1 102 ? 34.782 1.812 -1.686 1.00 69.46 397 HIS A C 1
ATOM 784 O O . HIS A 1 102 ? 34.772 2.591 -2.632 1.00 90.62 397 HIS A O 1
ATOM 791 N N . GLY A 1 103 ? 35.657 1.924 -0.683 1.00 64.17 398 GLY A N 1
ATOM 792 C CA . GLY A 1 103 ? 36.559 3.064 -0.625 1.00 67.50 398 GLY A CA 1
ATOM 793 C C . GLY A 1 103 ? 38.014 2.628 -0.509 1.00 68.63 398 GLY A C 1
ATOM 794 O O . GLY A 1 103 ? 38.292 1.438 -0.474 1.00 71.18 398 GLY A O 1
ATOM 795 N N . LYS A 1 104 ? 38.930 3.602 -0.437 1.00 73.15 399 LYS A N 1
ATOM 796 C CA . LYS A 1 104 ? 40.347 3.330 -0.235 1.00 77.13 399 LYS A CA 1
ATOM 797 C C . LYS A 1 104 ? 40.927 4.398 0.690 1.00 77.93 399 LYS A C 1
ATOM 798 O O . LYS A 1 104 ? 40.346 5.473 0.821 1.00 73.83 399 LYS A O 1
ATOM 804 N N . GLU A 1 105 ? 42.069 4.095 1.326 1.00 75.57 400 GLU A N 1
ATOM 805 C CA . GLU A 1 105 ? 42.752 5.057 2.176 1.00 76.69 400 GLU A CA 1
ATOM 806 C C . GLU A 1 105 ? 43.130 6.269 1.319 1.00 79.35 400 GLU A C 1
ATOM 807 O O . GLU A 1 105 ? 43.469 6.134 0.143 1.00 79.08 400 GLU A O 1
ATOM 809 N N . GLY A 1 106 ? 43.005 7.466 1.900 1.00 77.17 401 GLY A N 1
ATOM 810 C CA . GLY A 1 106 ? 43.343 8.698 1.203 1.00 80.62 401 GLY A CA 1
ATOM 811 C C . GLY A 1 106 ? 42.161 9.290 0.436 1.00 72.42 401 GLY A C 1
ATOM 812 O O . GLY A 1 106 ? 42.288 10.373 -0.126 1.00 74.37 401 GLY A O 1
ATOM 813 N N . SER A 1 107 ? 41.019 8.587 0.426 1.00 69.87 402 SER A N 1
ATOM 814 C CA . SER A 1 107 ? 39.844 8.994 -0.330 1.00 68.83 402 SER A CA 1
ATOM 815 C C . SER A 1 107 ? 38.581 8.813 0.512 1.00 62.86 402 SER A C 1
ATOM 816 O O . SER A 1 107 ? 38.504 7.891 1.319 1.00 67.56 402 SER A O 1
ATOM 819 N N . ILE A 1 108 ? 37.588 9.687 0.293 1.00 54.05 403 ILE A N 1
ATOM 820 C CA . ILE A 1 108 ? 36.280 9.562 0.914 1.00 51.58 403 ILE A CA 1
ATOM 821 C C . ILE A 1 108 ? 35.285 9.103 -0.143 1.00 53.76 403 ILE A C 1
ATOM 822 O O . ILE A 1 108 ? 35.063 9.807 -1.121 1.00 51.94 403 ILE A O 1
ATOM 827 N N . PHE A 1 109 ? 34.658 7.947 0.095 1.00 49.52 404 PHE A N 1
ATOM 828 C CA . PHE A 1 109 ? 33.552 7.505 -0.724 1.00 48.59 404 PHE A CA 1
ATOM 829 C C . PHE A 1 109 ? 32.257 8.109 -0.196 1.00 49.25 404 PHE A C 1
ATOM 830 O O . PHE A 1 109 ? 31.753 7.740 0.865 1.00 47.34 404 PHE A O 1
ATOM 838 N N . LEU A 1 110 ? 31.692 9.020 -0.984 1.00 46.74 405 LEU A N 1
ATOM 839 C CA . LEU A 1 110 ? 30.500 9.742 -0.576 1.00 45.60 405 LEU A CA 1
ATOM 840 C C . LEU A 1 110 ? 29.262 8.900 -0.823 1.00 44.02 405 LEU A C 1
ATOM 841 O O . LEU A 1 110 ? 29.285 7.923 -1.572 1.00 46.64 405 LEU A O 1
ATOM 846 N N . VAL A 1 111 ? 28.164 9.317 -0.198 1.00 47.38 406 VAL A N 1
ATOM 847 C CA . VAL A 1 111 ? 26.933 8.556 -0.251 1.00 50.14 406 VAL A CA 1
ATOM 848 C C . VAL A 1 111 ? 26.277 8.675 -1.630 1.00 54.47 406 VAL A C 1
ATOM 849 O O . VAL A 1 111 ? 25.395 7.881 -1.963 1.00 49.68 406 VAL A O 1
ATOM 853 N N . THR A 1 112 ? 26.676 9.697 -2.402 1.00 53.68 407 THR A N 1
ATOM 854 C CA . THR A 1 112 ? 26.211 9.863 -3.773 1.00 54.32 407 THR A CA 1
ATOM 855 C C . THR A 1 112 ? 26.971 8.942 -4.731 1.00 56.55 407 THR A C 1
ATOM 856 O O . THR A 1 112 ? 26.579 8.831 -5.879 1.00 59.65 407 THR A O 1
ATOM 860 N N . GLY A 1 113 ? 28.056 8.298 -4.283 1.00 56.27 408 GLY A N 1
ATOM 861 C CA . GLY A 1 113 ? 28.635 7.187 -5.020 1.00 51.86 408 GLY A CA 1
ATOM 862 C C . GLY A 1 113 ? 29.942 7.543 -5.729 1.00 48.23 408 GLY A C 1
ATOM 863 O O . GLY A 1 113 ? 30.508 6.710 -6.420 1.00 49.53 408 GLY A O 1
ATOM 864 N N . GLN A 1 114 ? 30.457 8.752 -5.516 1.00 54.01 409 GLN A N 1
ATOM 865 C CA . GLN A 1 114 ? 31.751 9.125 -6.058 1.00 51.62 409 GLN A CA 1
ATOM 866 C C . GLN A 1 114 ? 32.749 9.167 -4.913 1.00 53.61 409 GLN A C 1
ATOM 867 O O . GLN A 1 114 ? 32.343 9.237 -3.759 1.00 56.17 409 GLN A O 1
ATOM 873 N N . GLN A 1 115 ? 34.035 9.128 -5.280 1.00 53.75 410 GLN A N 1
ATOM 874 C CA . GLN A 1 115 ? 35.153 9.248 -4.368 1.00 57.87 410 GLN A CA 1
ATOM 875 C C . GLN A 1 115 ? 35.775 10.622 -4.565 1.00 57.73 410 GLN A C 1
ATOM 876 O O . GLN A 1 115 ? 35.939 11.071 -5.693 1.00 55.75 410 GLN A O 1
ATOM 882 N N . VAL A 1 116 ? 36.157 11.269 -3.470 1.00 52.95 411 VAL A N 1
ATOM 883 C CA . VAL A 1 116 ? 36.855 12.535 -3.560 1.00 53.82 411 VAL A CA 1
ATOM 884 C C . VAL A 1 116 ? 38.073 12.419 -2.652 1.00 57.12 411 VAL A C 1
ATOM 885 O O . VAL A 1 116 ? 38.029 11.657 -1.686 1.00 60.98 411 VAL A O 1
ATOM 889 N N . ASP A 1 117 ? 39.174 13.094 -3.004 1.00 55.91 412 ASP A N 1
ATOM 890 C CA . ASP A 1 117 ? 40.369 13.085 -2.171 1.00 58.40 412 ASP A CA 1
ATOM 891 C C . ASP A 1 117 ? 40.005 13.667 -0.812 1.00 57.15 412 ASP A C 1
ATOM 892 O O . ASP A 1 117 ? 39.345 14.703 -0.740 1.00 50.12 412 ASP A O 1
ATOM 897 N N . TYR A 1 118 ? 40.437 12.974 0.248 1.00 60.28 413 TYR A N 1
ATOM 898 C CA . TYR A 1 118 ? 40.177 13.373 1.620 1.00 62.77 413 TYR A CA 1
ATOM 899 C C . TYR A 1 118 ? 40.650 14.813 1.799 1.00 65.10 413 TYR A C 1
ATOM 900 O O . TYR A 1 118 ? 39.925 15.649 2.341 1.00 60.15 413 TYR A O 1
ATOM 909 N N . SER A 1 119 ? 41.868 15.069 1.303 1.00 64.38 414 SER A N 1
ATOM 910 C CA . SER A 1 119 ? 42.499 16.382 1.297 1.00 68.19 414 SER A CA 1
ATOM 911 C C . SER A 1 119 ? 41.542 17.476 0.827 1.00 66.29 414 SER A C 1
ATOM 912 O O . SER A 1 119 ? 41.533 18.567 1.382 1.00 67.35 414 SER A O 1
ATOM 915 N N . ILE A 1 120 ? 40.746 17.177 -0.203 1.00 71.83 415 ILE A N 1
ATOM 916 C CA . ILE A 1 120 ? 39.943 18.186 -0.877 1.00 74.29 415 ILE A CA 1
ATOM 917 C C . ILE A 1 120 ? 38.753 18.595 -0.013 1.00 72.78 415 ILE A C 1
ATOM 918 O O . ILE A 1 120 ? 38.274 19.719 -0.141 1.00 77.52 415 ILE A O 1
ATOM 923 N N . ILE A 1 121 ? 38.280 17.695 0.861 1.00 74.45 416 ILE A N 1
ATOM 924 C CA . ILE A 1 121 ? 37.237 18.021 1.829 1.00 72.39 416 ILE A CA 1
ATOM 925 C C . ILE A 1 121 ? 37.869 18.696 3.045 1.00 73.43 416 ILE A C 1
ATOM 926 O O . ILE A 1 121 ? 37.400 19.747 3.478 1.00 71.24 416 ILE A O 1
ATOM 931 N N . ALA A 1 122 ? 38.922 18.067 3.590 1.00 75.58 417 ALA A N 1
ATOM 932 C CA . ALA A 1 122 ? 39.566 18.508 4.821 1.00 74.73 417 ALA A CA 1
ATOM 933 C C . ALA A 1 122 ? 40.064 19.947 4.695 1.00 78.70 417 ALA A C 1
ATOM 934 O O . ALA A 1 122 ? 39.927 20.729 5.637 1.00 78.39 417 ALA A O 1
ATOM 936 N N . SER A 1 123 ? 40.624 20.288 3.525 1.00 74.85 418 SER A N 1
ATOM 937 C CA . SER A 1 123 ? 41.139 21.623 3.247 1.00 76.03 418 SER A CA 1
ATOM 938 C C . SER A 1 123 ? 40.059 22.696 3.402 1.00 72.48 418 SER A C 1
ATOM 939 O O . SER A 1 123 ? 40.364 23.809 3.813 1.00 74.70 418 SER A O 1
ATOM 942 N N . GLN A 1 124 ? 38.802 22.362 3.076 1.00 78.26 419 GLN A N 1
ATOM 943 C CA . GLN A 1 124 ? 37.693 23.303 3.193 1.00 85.85 419 GLN A CA 1
ATOM 944 C C . GLN A 1 124 ? 37.350 23.553 4.663 1.00 81.27 419 GLN A C 1
ATOM 945 O O . GLN A 1 124 ? 36.710 24.545 4.994 1.00 78.24 419 GLN A O 1
ATOM 951 N N . ALA A 1 125 ? 37.745 22.629 5.541 1.00 77.37 420 ALA A N 1
ATOM 952 C CA . ALA A 1 125 ? 37.144 22.542 6.857 1.00 75.88 420 ALA A CA 1
ATOM 953 C C . ALA A 1 125 ? 38.110 23.085 7.903 1.00 72.38 420 ALA A C 1
ATOM 954 O O . ALA A 1 125 ? 39.325 22.985 7.739 1.00 71.60 420 ALA A O 1
ATOM 956 N N . GLY A 1 126 ? 37.540 23.665 8.967 1.00 65.73 421 GLY A N 1
ATOM 957 C CA . GLY A 1 126 ? 38.310 24.125 10.108 1.00 66.63 421 GLY A CA 1
ATOM 958 C C . GLY A 1 126 ? 38.786 22.960 10.980 1.00 64.67 421 GLY A C 1
ATOM 959 O O . GLY A 1 126 ? 38.551 21.792 10.670 1.00 63.76 421 GLY A O 1
ATOM 960 N N . ALA A 1 127 ? 39.414 23.306 12.108 1.00 63.58 422 ALA A N 1
ATOM 961 C CA . ALA A 1 127 ? 40.158 22.355 12.915 1.00 60.84 422 ALA A CA 1
ATOM 962 C C . ALA A 1 127 ? 39.233 21.387 13.648 1.00 58.65 422 ALA A C 1
ATOM 963 O O . ALA A 1 127 ? 39.565 20.213 13.778 1.00 56.08 422 ALA A O 1
ATOM 965 N N . THR A 1 128 ? 38.069 21.870 14.112 1.00 61.47 423 THR A N 1
ATOM 966 C CA . THR A 1 128 ? 37.170 21.034 14.897 1.00 60.42 423 THR A CA 1
ATOM 967 C C . THR A 1 128 ? 36.685 19.883 14.026 1.00 57.86 423 THR A C 1
ATOM 968 O O . THR A 1 128 ? 36.697 18.731 14.447 1.00 67.54 423 THR A O 1
ATOM 972 N N . LEU A 1 129 ? 36.267 20.227 12.806 1.00 69.83 424 LEU A N 1
ATOM 973 C CA . LEU A 1 129 ? 35.750 19.269 11.845 1.00 66.97 424 LEU A CA 1
ATOM 974 C C . LEU A 1 129 ? 36.872 18.356 11.349 1.00 59.85 424 LEU A C 1
ATOM 975 O O . LEU A 1 129 ? 36.665 17.159 11.183 1.00 59.27 424 LEU A O 1
ATOM 980 N N . ASN A 1 130 ? 38.064 18.918 11.112 1.00 63.06 425 ASN A N 1
ATOM 981 C CA . ASN A 1 130 ? 39.234 18.109 10.780 1.00 61.19 425 ASN A CA 1
ATOM 982 C C . ASN A 1 130 ? 39.488 17.045 11.847 1.00 54.55 425 ASN A C 1
ATOM 983 O O . ASN A 1 130 ? 39.721 15.880 11.545 1.00 54.20 425 ASN A O 1
ATOM 988 N N . ASN A 1 131 ? 39.415 17.464 13.108 1.00 55.67 426 ASN A N 1
ATOM 989 C CA . ASN A 1 131 ? 39.649 16.590 14.241 1.00 59.28 426 ASN A CA 1
ATOM 990 C C . ASN A 1 131 ? 38.676 15.408 14.195 1.00 61.49 426 ASN A C 1
ATOM 991 O O . ASN A 1 131 ? 39.082 14.252 14.316 1.00 59.37 426 ASN A O 1
ATOM 996 N N . LEU A 1 132 ? 37.382 15.710 14.002 1.00 63.71 427 LEU A N 1
ATOM 997 C CA . LEU A 1 132 ? 36.345 14.693 13.861 1.00 59.34 427 LEU A CA 1
ATOM 998 C C . LEU A 1 132 ? 36.634 13.766 12.678 1.00 54.88 427 LEU A C 1
ATOM 999 O O . LEU A 1 132 ? 36.508 12.543 12.792 1.00 52.72 427 LEU A O 1
ATOM 1004 N N . MET A 1 133 ? 37.008 14.352 11.533 1.00 56.41 428 MET A N 1
ATOM 1005 C CA . MET A 1 133 ? 37.276 13.574 10.331 1.00 60.09 428 MET A CA 1
ATOM 1006 C C . MET A 1 133 ? 38.437 12.605 10.581 1.00 54.60 428 MET A C 1
ATOM 1007 O O . MET A 1 133 ? 38.378 11.465 10.139 1.00 55.53 428 MET A O 1
ATOM 1012 N N . SER A 1 134 ? 39.476 13.045 11.313 1.00 63.56 429 SER A N 1
ATOM 1013 C CA . SER A 1 134 ? 40.636 12.206 11.621 1.00 64.02 429 SER A CA 1
ATOM 1014 C C . SER A 1 134 ? 40.230 10.979 12.425 1.00 56.48 429 SER A C 1
ATOM 1015 O O . SER A 1 134 ? 40.625 9.858 12.101 1.00 60.33 429 SER A O 1
ATOM 1018 N N . HIS A 1 135 ? 39.467 11.212 13.493 1.00 57.02 430 HIS A N 1
ATOM 1019 C CA . HIS A 1 135 ? 39.022 10.132 14.364 1.00 60.41 430 HIS A CA 1
ATOM 1020 C C . HIS A 1 135 ? 38.208 9.131 13.547 1.00 57.81 430 HIS A C 1
ATOM 1021 O O . HIS A 1 135 ? 38.402 7.921 13.659 1.00 54.59 430 HIS A O 1
ATOM 1028 N N . ALA A 1 136 ? 37.345 9.655 12.668 1.00 53.87 431 ALA A N 1
ATOM 1029 C CA . ALA A 1 136 ? 36.545 8.800 11.806 1.00 55.89 431 ALA A CA 1
ATOM 1030 C C . ALA A 1 136 ? 37.465 7.967 10.925 1.00 50.03 431 ALA A C 1
ATOM 1031 O O . ALA A 1 136 ? 37.272 6.753 10.784 1.00 48.71 431 ALA A O 1
ATOM 1033 N N . GLN A 1 137 ? 38.488 8.632 10.366 1.00 58.41 432 GLN A N 1
ATOM 1034 C CA . GLN A 1 137 ? 39.490 7.967 9.539 1.00 56.09 432 GLN A CA 1
ATOM 1035 C C . GLN A 1 137 ? 40.134 6.800 10.288 1.00 50.41 432 GLN A C 1
ATOM 1036 O O . GLN A 1 137 ? 40.276 5.719 9.731 1.00 57.27 432 GLN A O 1
ATOM 1039 N N . GLU A 1 138 ? 40.511 7.004 11.555 1.00 51.31 433 GLU A N 1
ATOM 1040 C CA . GLU A 1 138 ? 41.163 5.959 12.335 1.00 51.53 433 GLU A CA 1
ATOM 1041 C C . GLU A 1 138 ? 40.226 4.769 12.532 1.00 51.94 433 GLU A C 1
ATOM 1042 O O . GLU A 1 138 ? 40.675 3.627 12.484 1.00 56.83 433 GLU A O 1
ATOM 1048 N N . LEU A 1 139 ? 38.931 5.039 12.768 1.00 58.02 434 LEU A N 1
ATOM 1049 C CA . LEU A 1 139 ? 37.918 3.992 12.868 1.00 56.23 434 LEU A CA 1
ATOM 1050 C C . LEU A 1 139 ? 37.895 3.177 11.585 1.00 51.04 434 LEU A C 1
ATOM 1051 O O . LEU A 1 139 ? 37.922 1.951 11.620 1.00 54.77 434 LEU A O 1
ATOM 1056 N N . VAL A 1 140 ? 37.837 3.884 10.455 1.00 55.42 435 VAL A N 1
ATOM 1057 C CA . VAL A 1 140 ? 37.830 3.246 9.150 1.00 52.82 435 VAL A CA 1
ATOM 1058 C C . VAL A 1 140 ? 39.031 2.315 9.040 1.00 57.40 435 VAL A C 1
ATOM 1059 O O . VAL A 1 140 ? 38.888 1.153 8.660 1.00 61.39 435 VAL A O 1
ATOM 1063 N N . ALA A 1 141 ? 40.215 2.847 9.379 1.00 63.63 436 ALA A N 1
ATOM 1064 C CA . ALA A 1 141 ? 41.463 2.090 9.327 1.00 63.15 436 ALA A CA 1
ATOM 1065 C C . ALA A 1 141 ? 41.399 0.858 10.236 1.00 57.62 436 ALA A C 1
ATOM 1066 O O . ALA A 1 141 ? 41.770 -0.243 9.834 1.00 55.73 436 ALA A O 1
ATOM 1068 N N . LYS A 1 142 ? 40.912 1.044 11.470 1.00 62.65 437 LYS A N 1
ATOM 1069 C CA . LYS A 1 142 ? 40.806 -0.066 12.408 1.00 62.31 437 LYS A CA 1
ATOM 1070 C C . LYS A 1 142 ? 39.932 -1.157 11.796 1.00 56.69 437 LYS A C 1
ATOM 1071 O O . LYS A 1 142 ? 40.327 -2.321 11.739 1.00 56.65 437 LYS A O 1
ATOM 1077 N N . LEU A 1 143 ? 38.755 -0.754 11.311 1.00 53.84 438 LEU A N 1
ATOM 1078 C CA . LEU A 1 143 ? 37.794 -1.699 10.761 1.00 58.82 438 LEU A CA 1
ATOM 1079 C C . LEU A 1 143 ? 38.272 -2.299 9.441 1.00 62.55 438 LEU A C 1
ATOM 1080 O O . LEU A 1 143 ? 37.953 -3.458 9.171 1.00 62.99 438 LEU A O 1
ATOM 1085 N N . ARG A 1 144 ? 39.049 -1.544 8.643 1.00 65.49 439 ARG A N 1
ATOM 1086 C CA . ARG A 1 144 ? 39.669 -2.114 7.449 1.00 68.01 439 ARG A CA 1
ATOM 1087 C C . ARG A 1 144 ? 40.605 -3.248 7.850 1.00 60.20 439 ARG A C 1
ATOM 1088 O O . ARG A 1 144 ? 40.533 -4.342 7.293 1.00 61.53 439 ARG A O 1
ATOM 1096 N N . SER A 1 145 ? 41.469 -3.000 8.838 1.00 63.71 440 SER A N 1
ATOM 1097 C CA . SER A 1 145 ? 42.415 -4.022 9.260 1.00 67.78 440 SER A CA 1
ATOM 1098 C C . SER A 1 145 ? 41.697 -5.223 9.878 1.00 70.07 440 SER A C 1
ATOM 1099 O O . SER A 1 145 ? 42.238 -6.324 9.875 1.00 80.17 440 SER A O 1
ATOM 1102 N N . LEU A 1 146 ? 40.476 -5.032 10.390 1.00 72.07 441 LEU A N 1
ATOM 1103 C CA . LEU A 1 146 ? 39.711 -6.138 10.951 1.00 74.95 441 LEU A CA 1
ATOM 1104 C C . LEU A 1 146 ? 39.075 -6.982 9.850 1.00 69.96 441 LEU A C 1
ATOM 1105 O O . LEU A 1 146 ? 38.573 -8.057 10.152 1.00 71.62 441 LEU A O 1
ATOM 1110 N N . GLN A 1 147 ? 39.054 -6.487 8.605 1.00 66.01 442 GLN A N 1
ATOM 1111 C CA . GLN A 1 147 ? 38.363 -7.171 7.519 1.00 70.43 442 GLN A CA 1
ATOM 1112 C C . GLN A 1 147 ? 36.861 -7.147 7.802 1.00 69.26 442 GLN A C 1
ATOM 1113 O O . GLN A 1 147 ? 36.180 -8.174 7.793 1.00 68.56 442 GLN A O 1
ATOM 1119 N N . PHE A 1 148 ? 36.372 -5.937 8.074 1.00 65.46 443 PHE A N 1
ATOM 1120 C CA . PHE A 1 148 ? 34.979 -5.703 8.396 1.00 62.24 443 PHE A CA 1
ATOM 1121 C C . PHE A 1 148 ? 34.131 -6.053 7.182 1.00 59.80 443 PHE A C 1
ATOM 1122 O O . PHE A 1 148 ? 34.406 -5.545 6.104 1.00 72.87 443 PHE A O 1
ATOM 1130 N N . ASP A 1 149 ? 33.090 -6.876 7.367 1.00 57.75 444 ASP A N 1
ATOM 1131 C CA . ASP A 1 149 ? 32.307 -7.380 6.249 1.00 51.78 444 ASP A CA 1
ATOM 1132 C C . ASP A 1 149 ? 30.841 -7.014 6.448 1.00 54.49 444 ASP A C 1
ATOM 1133 O O . ASP A 1 149 ? 30.441 -6.520 7.502 1.00 60.81 444 ASP A O 1
ATOM 1138 N N . GLN A 1 150 ? 30.035 -7.303 5.425 1.00 51.08 445 GLN A N 1
ATOM 1139 C CA . GLN A 1 1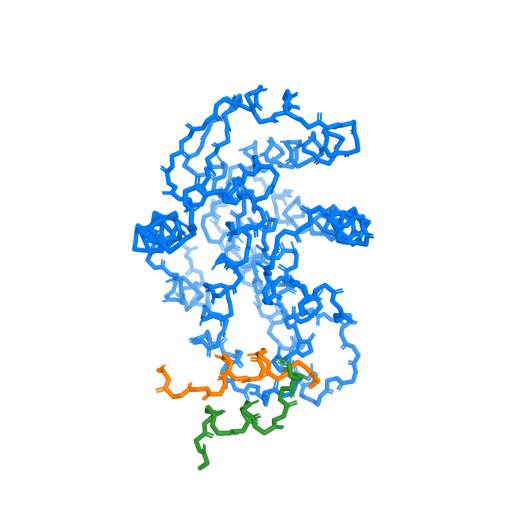50 ? 28.649 -6.880 5.393 1.00 49.97 445 GLN A CA 1
ATOM 1140 C C . GLN A 1 150 ? 27.814 -7.551 6.486 1.00 45.78 445 GLN A C 1
ATOM 1141 O O . GLN A 1 150 ? 26.850 -6.948 6.955 1.00 46.56 445 GLN A O 1
ATOM 1147 N N . ARG A 1 151 ? 28.153 -8.792 6.859 1.00 44.84 446 ARG A N 1
ATOM 1148 C CA . ARG A 1 151 ? 27.419 -9.536 7.874 1.00 47.61 446 ARG A CA 1
ATOM 1149 C C . ARG A 1 151 ? 27.629 -8.890 9.246 1.00 43.16 446 ARG A C 1
ATOM 1150 O O . ARG A 1 151 ? 26.692 -8.703 10.020 1.00 43.37 446 ARG A O 1
ATOM 1158 N N . GLU A 1 152 ? 28.885 -8.553 9.528 1.00 46.68 447 GLU A N 1
ATOM 1159 C CA . GLU A 1 152 ? 29.246 -7.790 10.713 1.00 46.32 447 GLU A CA 1
ATOM 1160 C C . GLU A 1 152 ? 28.556 -6.425 10.734 1.00 42.45 447 GLU A C 1
ATOM 1161 O O . GLU A 1 152 ? 27.921 -6.043 11.712 1.00 45.29 447 GLU A O 1
ATOM 1167 N N . PHE A 1 153 ? 28.624 -5.714 9.613 1.00 46.20 448 PHE A N 1
ATOM 1168 C CA . PHE A 1 153 ? 28.000 -4.410 9.497 1.00 43.55 448 PHE A CA 1
ATOM 1169 C C . PHE A 1 153 ? 26.522 -4.441 9.868 1.00 43.64 448 PHE A C 1
ATOM 1170 O O . PHE A 1 153 ? 26.070 -3.591 10.640 1.00 41.63 448 PHE A O 1
ATOM 1178 N N . VAL A 1 154 ? 25.754 -5.407 9.344 1.00 39.08 449 VAL A N 1
ATOM 1179 C CA . VAL A 1 154 ? 24.319 -5.382 9.598 1.00 40.61 449 VAL A CA 1
ATOM 1180 C C . VAL A 1 154 ? 24.037 -5.665 11.072 1.00 39.40 449 VAL A C 1
ATOM 1181 O O . VAL A 1 154 ? 23.092 -5.101 11.645 1.00 40.53 449 VAL A O 1
ATOM 1185 N N . CYS A 1 155 ? 24.844 -6.545 11.680 1.00 40.93 450 CYS A N 1
ATOM 1186 C CA . CYS A 1 155 ? 24.682 -6.836 13.097 1.00 41.38 450 CYS A CA 1
ATOM 1187 C C . CYS A 1 155 ? 24.909 -5.560 13.903 1.00 39.98 450 CYS A C 1
ATOM 1188 O O . CYS A 1 155 ? 24.088 -5.212 14.744 1.00 39.14 450 CYS A O 1
ATOM 1191 N N . LEU A 1 156 ? 26.026 -4.864 13.636 1.00 38.56 451 LEU A N 1
ATOM 1192 C CA . LEU A 1 156 ? 26.341 -3.655 14.384 1.00 40.09 451 LEU A CA 1
ATOM 1193 C C . LEU A 1 156 ? 25.232 -2.619 14.220 1.00 38.31 451 LEU A C 1
ATOM 1194 O O . LEU A 1 156 ? 24.881 -1.961 15.197 1.00 39.59 451 LEU A O 1
ATOM 1199 N N . LYS A 1 157 ? 24.645 -2.506 13.019 1.00 43.60 452 LYS A N 1
ATOM 1200 C CA . LYS A 1 157 ? 23.545 -1.569 12.790 1.00 45.05 452 LYS A CA 1
ATOM 1201 C C . LYS A 1 157 ? 22.356 -1.888 13.692 1.00 44.09 452 LYS A C 1
ATOM 1202 O O . LYS A 1 157 ? 21.745 -0.976 14.248 1.00 38.49 452 LYS A O 1
ATOM 1208 N N . PHE A 1 158 ? 22.006 -3.179 13.812 1.00 38.87 453 PHE A N 1
ATOM 1209 C CA . PHE A 1 158 ? 20.905 -3.567 14.682 1.00 37.62 453 PHE A CA 1
ATOM 1210 C C . PHE A 1 158 ? 21.287 -3.334 16.151 1.00 37.72 453 PHE A C 1
ATOM 1211 O O . PHE A 1 158 ? 20.448 -2.948 16.974 1.00 39.07 453 PHE A O 1
ATOM 1219 N N . LEU A 1 159 ? 22.551 -3.542 16.515 1.00 39.15 454 LEU A N 1
ATOM 1220 C CA . LEU A 1 159 ? 22.925 -3.337 17.911 1.00 39.74 454 LEU A CA 1
ATOM 1221 C C . LEU A 1 159 ? 22.829 -1.853 18.257 1.00 42.72 454 LEU A C 1
ATOM 1222 O O . LEU A 1 159 ? 22.436 -1.484 19.361 1.00 41.38 454 LEU A O 1
ATOM 1227 N N . VAL A 1 160 ? 23.142 -0.994 17.285 1.00 41.17 455 VAL A N 1
ATOM 1228 C CA . VAL A 1 160 ? 23.062 0.441 17.496 1.00 43.33 455 VAL A CA 1
ATOM 1229 C C . VAL A 1 160 ? 21.598 0.875 17.613 1.00 41.73 455 VAL A C 1
ATOM 1230 O O . VAL A 1 160 ? 21.236 1.654 18.498 1.00 41.70 455 VAL A O 1
ATOM 1234 N N . LEU A 1 161 ? 20.758 0.338 16.725 1.00 39.33 456 LEU A N 1
ATOM 1235 C CA . LEU A 1 161 ? 19.356 0.711 16.658 1.00 42.02 456 LEU A CA 1
ATOM 1236 C C . LEU A 1 161 ? 18.599 0.248 17.900 1.00 44.24 456 LEU A C 1
ATOM 1237 O O . LEU A 1 161 ? 17.841 1.025 18.495 1.00 39.81 456 LEU A O 1
ATOM 1242 N N . PHE A 1 162 ? 18.796 -1.026 18.257 1.00 42.48 457 PHE A N 1
ATOM 1243 C CA . PHE A 1 162 ? 18.104 -1.624 19.390 1.00 47.12 457 PHE A CA 1
ATOM 1244 C C . PHE A 1 162 ? 18.920 -1.423 20.665 1.00 49.08 457 PHE A C 1
ATOM 1245 O O . PHE A 1 162 ? 19.312 -2.384 21.319 1.00 49.60 457 PHE A O 1
ATOM 1253 N N . SER A 1 163 ? 19.136 -0.155 21.023 1.00 51.62 458 SER A N 1
ATOM 1254 C CA . SER A 1 163 ? 20.015 0.203 22.119 1.00 48.71 458 SER A CA 1
ATOM 1255 C C . SER A 1 163 ? 19.338 -0.100 23.444 1.00 50.46 458 SER A C 1
ATOM 1256 O O . SER A 1 163 ? 18.134 0.087 23.568 1.00 53.93 458 SER A O 1
ATOM 1259 N N . LEU A 1 164 ? 20.148 -0.529 24.425 1.00 57.99 459 LEU A N 1
ATOM 1260 C CA . LEU A 1 164 ? 19.698 -0.782 25.788 1.00 61.11 459 LEU A CA 1
ATOM 1261 C C . LEU A 1 164 ? 19.650 0.496 26.630 1.00 61.15 459 LEU A C 1
ATOM 1262 O O . LEU A 1 164 ? 19.088 0.472 27.720 1.00 65.98 459 LEU A O 1
ATOM 1267 N N . ASP A 1 165 ? 20.239 1.604 26.152 1.00 64.83 460 ASP A N 1
ATOM 1268 C CA . ASP A 1 165 ? 20.310 2.828 26.943 1.00 67.10 460 ASP A CA 1
ATOM 1269 C C . ASP A 1 165 ? 19.077 3.711 26.752 1.00 65.96 460 ASP A C 1
ATOM 1270 O O . ASP A 1 165 ? 19.027 4.816 27.282 1.00 63.96 460 ASP A O 1
ATOM 1275 N N . VAL A 1 166 ? 18.075 3.242 26.003 1.00 65.02 461 VAL A N 1
ATOM 1276 C CA . VAL A 1 166 ? 16.933 4.089 25.707 1.00 60.04 461 VAL A CA 1
ATOM 1277 C C . VAL A 1 166 ? 15.862 3.860 26.775 1.00 61.71 461 VAL A C 1
ATOM 1278 O O . VAL A 1 166 ? 15.322 2.758 26.903 1.00 57.51 461 VAL A O 1
ATOM 1282 N N . LYS A 1 167 ? 15.567 4.938 27.514 1.00 62.30 462 LYS A N 1
ATOM 1283 C CA . LYS A 1 167 ? 14.610 4.928 28.607 1.00 69.36 462 LYS A CA 1
ATOM 1284 C C . LYS A 1 167 ? 13.212 5.224 28.062 1.00 71.14 462 LYS A C 1
ATOM 1285 O O . LYS A 1 167 ? 13.061 5.799 26.984 1.00 70.37 462 LYS A O 1
ATOM 1287 N N . ASN A 1 168 ? 12.194 4.780 28.812 1.00 75.34 463 ASN A N 1
ATOM 1288 C CA . ASN A 1 168 ? 10.786 5.078 28.563 1.00 75.68 463 ASN A CA 1
ATOM 1289 C C . ASN A 1 168 ? 10.240 4.326 27.349 1.00 66.14 463 ASN A C 1
ATOM 1290 O O . ASN A 1 168 ? 9.175 4.675 26.843 1.00 61.58 463 ASN A O 1
ATOM 1295 N N . LEU A 1 169 ? 10.926 3.271 26.905 1.00 61.03 464 LEU A N 1
ATOM 1296 C CA . LEU A 1 169 ? 10.352 2.408 25.887 1.00 59.44 464 LEU A CA 1
ATOM 1297 C C . LEU A 1 169 ? 9.165 1.673 26.489 1.00 63.78 464 LEU A C 1
ATOM 1298 O O . LEU A 1 169 ? 9.244 1.179 27.612 1.00 65.15 464 LEU A O 1
ATOM 1303 N N . GLU A 1 170 ? 8.074 1.605 25.722 1.00 68.74 465 GLU A N 1
ATOM 1304 C CA . GLU A 1 170 ? 6.985 0.698 26.026 1.00 64.89 465 GLU A CA 1
ATOM 1305 C C . GLU A 1 170 ? 7.543 -0.723 25.985 1.00 66.14 465 GLU A C 1
ATOM 1306 O O . GLU A 1 170 ? 7.831 -1.321 27.022 1.00 64.07 465 GLU A O 1
ATOM 1312 N N . ASN A 1 171 ? 7.786 -1.219 24.773 1.00 58.27 466 ASN A N 1
ATOM 1313 C CA . ASN A 1 171 ? 8.193 -2.597 24.575 1.00 53.51 466 ASN A CA 1
ATOM 1314 C C . ASN A 1 171 ? 9.713 -2.751 24.718 1.00 51.95 466 ASN A C 1
ATOM 1315 O O . ASN A 1 171 ? 10.383 -3.218 23.800 1.00 53.45 466 ASN A O 1
ATOM 1320 N N . PHE A 1 172 ? 10.253 -2.421 25.894 1.00 51.43 467 PHE A N 1
ATOM 1321 C CA . PHE A 1 172 ? 11.677 -2.561 26.167 1.00 57.32 467 PHE A CA 1
ATOM 1322 C C . PHE A 1 172 ? 12.134 -4.017 26.047 1.00 59.95 467 PHE A C 1
ATOM 1323 O O . PHE A 1 172 ? 13.316 -4.266 25.812 1.00 64.29 467 PHE A O 1
ATOM 1331 N N . GLN A 1 173 ? 11.217 -4.978 26.193 1.00 58.77 468 GLN A N 1
ATOM 1332 C CA . GLN A 1 173 ? 11.585 -6.388 26.208 1.00 63.66 468 GLN A CA 1
ATOM 1333 C C . GLN A 1 173 ? 11.958 -6.866 24.814 1.00 55.50 468 GLN A C 1
ATOM 1334 O O . GLN A 1 173 ? 12.938 -7.584 24.662 1.00 54.98 468 GLN A O 1
ATOM 1340 N N . LEU A 1 174 ? 11.140 -6.506 23.817 1.00 56.09 469 LEU A N 1
ATOM 1341 C CA . LEU A 1 174 ? 11.448 -6.793 22.425 1.00 54.63 469 LEU A CA 1
ATOM 1342 C C . LEU A 1 174 ? 12.826 -6.224 22.086 1.00 53.35 469 LEU A C 1
ATOM 1343 O O . LEU A 1 174 ? 13.625 -6.881 21.426 1.00 47.86 469 LEU A O 1
ATOM 1348 N N . VAL A 1 175 ? 13.108 -5.008 22.572 1.00 52.34 470 VAL A N 1
ATOM 1349 C CA . VAL A 1 175 ? 14.356 -4.328 22.260 1.00 55.10 470 VAL A CA 1
ATOM 1350 C C . VAL A 1 175 ? 15.533 -5.079 22.897 1.00 57.48 470 VAL A C 1
ATOM 1351 O O . VAL A 1 175 ? 16.522 -5.357 22.218 1.00 54.77 470 VAL A O 1
ATOM 1355 N N . GLU A 1 176 ? 15.416 -5.437 24.186 1.00 56.38 471 GLU A N 1
ATOM 1356 C CA . GLU A 1 176 ? 16.394 -6.301 24.839 1.00 57.68 471 GLU A CA 1
ATOM 1357 C C . GLU A 1 176 ? 16.552 -7.614 24.083 1.00 51.28 471 GLU A C 1
ATOM 1358 O O . GLU A 1 176 ? 17.673 -8.043 23.826 1.00 56.58 471 GLU A O 1
ATOM 1364 N N . GLY A 1 177 ? 15.424 -8.232 23.725 1.00 49.71 472 GLY A N 1
ATOM 1365 C CA . GLY A 1 177 ? 15.419 -9.490 22.996 1.00 45.95 472 GLY A CA 1
ATOM 1366 C C . GLY A 1 177 ? 16.231 -9.409 21.709 1.00 52.30 472 GLY A C 1
ATOM 1367 O O . GLY A 1 177 ? 16.989 -10.326 21.392 1.00 50.21 472 GLY A O 1
ATOM 1368 N N . VAL A 1 178 ? 16.063 -8.304 20.966 1.00 53.68 473 VAL A N 1
ATOM 1369 C CA . VAL A 1 178 ? 16.746 -8.154 19.694 1.00 47.66 473 VAL A CA 1
ATOM 1370 C C . VAL A 1 178 ? 18.242 -7.983 19.941 1.00 42.80 473 VAL A C 1
ATOM 1371 O O . VAL A 1 178 ? 19.038 -8.589 19.229 1.00 43.44 473 VAL A O 1
ATOM 1375 N N . GLN A 1 179 ? 18.616 -7.168 20.940 1.00 49.75 474 GLN A N 1
ATOM 1376 C CA . GLN A 1 179 ? 20.017 -6.961 21.279 1.00 49.92 474 GLN A CA 1
ATOM 1377 C C . GLN A 1 179 ? 20.708 -8.302 21.503 1.00 51.61 474 GLN A C 1
ATOM 1378 O O . GLN A 1 179 ? 21.741 -8.576 20.892 1.00 51.08 474 GLN A O 1
ATOM 1384 N N . GLU A 1 180 ? 20.130 -9.103 22.413 1.00 53.66 475 GLU A N 1
ATOM 1385 C CA . GLU A 1 180 ? 20.676 -10.391 22.823 1.00 53.75 475 GLU A CA 1
ATOM 1386 C C . GLU A 1 180 ? 20.838 -11.309 21.611 1.00 44.34 475 GLU A C 1
ATOM 1387 O O . GLU A 1 180 ? 21.878 -11.947 21.435 1.00 46.19 475 GLU A O 1
ATOM 1393 N N . GLN A 1 181 ? 19.810 -11.353 20.760 1.00 43.12 476 GLN A N 1
ATOM 1394 C CA . GLN A 1 181 ? 19.803 -12.288 19.642 1.00 48.07 476 GLN A CA 1
ATOM 1395 C C . GLN A 1 181 ? 20.814 -11.891 18.574 1.00 47.13 476 GLN A C 1
ATOM 1396 O O . GLN A 1 181 ? 21.486 -12.738 17.993 1.00 44.48 476 GLN A O 1
ATOM 1402 N N . VAL A 1 182 ? 20.896 -10.590 18.277 1.00 45.79 477 VAL A N 1
ATOM 1403 C CA . VAL A 1 182 ? 21.864 -10.148 17.288 1.00 45.06 477 VAL A CA 1
ATOM 1404 C C . VAL A 1 182 ? 23.264 -10.359 17.852 1.00 40.70 477 VAL A C 1
ATOM 1405 O O . VAL A 1 182 ? 24.189 -10.731 17.137 1.00 41.42 477 VAL A O 1
ATOM 1409 N N . ASN A 1 183 ? 23.409 -10.123 19.149 1.00 44.49 478 ASN A N 1
ATOM 1410 C CA . ASN A 1 183 ? 24.691 -10.323 19.801 1.00 48.01 478 ASN A CA 1
ATOM 1411 C C . ASN A 1 183 ? 25.136 -11.777 19.607 1.00 48.18 478 ASN A C 1
ATOM 1412 O O . ASN A 1 183 ? 26.259 -12.044 19.183 1.00 48.95 478 ASN A O 1
ATOM 1417 N N . ALA A 1 184 ? 24.234 -12.720 19.922 1.00 43.73 479 ALA A N 1
ATOM 1418 C CA . ALA A 1 184 ? 24.530 -14.143 19.846 1.00 43.68 479 ALA A CA 1
ATOM 1419 C C . ALA A 1 184 ? 24.843 -14.553 18.410 1.00 43.51 479 ALA A C 1
ATOM 1420 O O . ALA A 1 184 ? 25.711 -15.385 18.180 1.00 47.27 479 ALA A O 1
ATOM 1422 N N . ALA A 1 185 ? 24.166 -13.944 17.433 1.00 46.43 480 ALA A N 1
ATOM 1423 C CA . ALA A 1 185 ? 24.374 -14.301 16.040 1.00 41.86 480 ALA A CA 1
ATOM 1424 C C . ALA A 1 185 ? 25.742 -13.819 15.580 1.00 49.00 480 ALA A C 1
ATOM 1425 O O . ALA A 1 185 ? 26.431 -14.495 14.817 1.00 50.07 480 ALA A O 1
ATOM 1427 N N . LEU A 1 186 ? 26.132 -12.629 16.052 1.00 46.82 481 LEU A N 1
ATOM 1428 C CA . LEU A 1 186 ? 27.419 -12.068 15.689 1.00 43.67 481 LEU A CA 1
ATOM 1429 C C . LEU A 1 186 ? 28.517 -12.966 16.247 1.00 44.36 481 LEU A C 1
ATOM 1430 O O . LEU A 1 186 ? 29.500 -13.251 15.568 1.00 46.64 481 LEU A O 1
ATOM 1435 N N . LEU A 1 187 ? 28.356 -13.371 17.510 1.00 47.33 482 LEU A N 1
ATOM 1436 C CA . LEU A 1 187 ? 29.322 -14.242 18.168 1.00 50.51 482 LEU A CA 1
ATOM 1437 C C . LEU A 1 187 ? 29.481 -15.521 17.344 1.00 47.54 482 LEU A C 1
ATOM 1438 O O . LEU A 1 187 ? 30.600 -15.941 17.058 1.00 44.48 482 LEU A O 1
ATOM 1443 N N . ASP A 1 188 ? 28.361 -16.111 16.916 1.00 51.99 483 ASP A N 1
ATOM 1444 C CA . ASP A 1 188 ? 28.408 -17.319 16.100 1.00 55.26 483 ASP A CA 1
ATOM 1445 C C . ASP A 1 188 ? 29.129 -17.067 14.781 1.00 53.02 483 ASP A C 1
ATOM 1446 O O . ASP A 1 188 ? 29.981 -17.853 14.395 1.00 56.83 483 ASP A O 1
ATOM 1451 N N . TYR A 1 189 ? 28.756 -15.982 14.092 1.00 48.55 484 TYR A N 1
ATOM 1452 C CA . TYR A 1 189 ? 29.269 -15.703 12.765 1.00 48.60 484 TYR A CA 1
ATOM 1453 C C . TYR A 1 189 ? 30.790 -15.574 12.803 1.00 51.39 484 TYR A C 1
ATOM 1454 O O . TYR A 1 189 ? 31.444 -16.126 11.924 1.00 46.54 484 TYR A O 1
ATOM 1463 N N . THR A 1 190 ? 31.346 -14.861 13.803 1.00 49.30 485 THR A N 1
ATOM 1464 C CA . THR A 1 190 ? 32.794 -14.680 13.903 1.00 53.94 485 THR A CA 1
ATOM 1465 C C . THR A 1 190 ? 33.506 -15.987 14.282 1.00 56.77 485 THR A C 1
ATOM 1466 O O . THR A 1 190 ? 34.615 -16.249 13.805 1.00 58.44 485 THR A O 1
ATOM 1470 N N . MET A 1 191 ? 32.936 -16.801 15.176 1.00 54.76 486 MET A N 1
ATOM 1471 C CA . MET A 1 191 ? 33.676 -17.997 15.565 1.00 63.65 486 MET A CA 1
ATOM 1472 C C . MET A 1 191 ? 33.649 -19.009 14.419 1.00 61.82 486 MET A C 1
ATOM 1473 O O . MET A 1 191 ? 34.636 -19.696 14.192 1.00 66.92 486 MET A O 1
ATOM 1478 N N . CYS A 1 192 ? 32.551 -19.032 13.655 1.00 63.84 487 CYS A N 1
ATOM 1479 C CA . CYS A 1 192 ? 32.398 -19.939 12.530 1.00 62.83 487 CYS A CA 1
ATOM 1480 C C . CYS A 1 192 ? 33.190 -19.487 11.305 1.00 66.59 487 CYS A C 1
ATOM 1481 O O . CYS A 1 192 ? 33.663 -20.329 10.547 1.00 60.33 487 CYS A O 1
ATOM 1484 N N . ASN A 1 193 ? 33.316 -18.169 11.095 1.00 64.53 488 ASN A N 1
ATOM 1485 C CA . ASN A 1 193 ? 33.865 -17.660 9.847 1.00 63.05 488 ASN A CA 1
ATOM 1486 C C . ASN A 1 193 ? 35.268 -17.095 10.022 1.00 61.56 488 ASN A C 1
ATOM 1487 O O . ASN A 1 193 ? 35.974 -16.978 9.027 1.00 58.76 488 ASN A O 1
ATOM 1492 N N . TYR A 1 194 ? 35.657 -16.732 11.253 1.00 55.27 489 TYR A N 1
ATOM 1493 C CA . TYR A 1 194 ? 36.975 -16.164 11.491 1.00 59.89 489 TYR A CA 1
ATOM 1494 C C . TYR A 1 194 ? 37.608 -16.877 12.688 1.00 64.48 489 TYR A C 1
ATOM 1495 O O . TYR A 1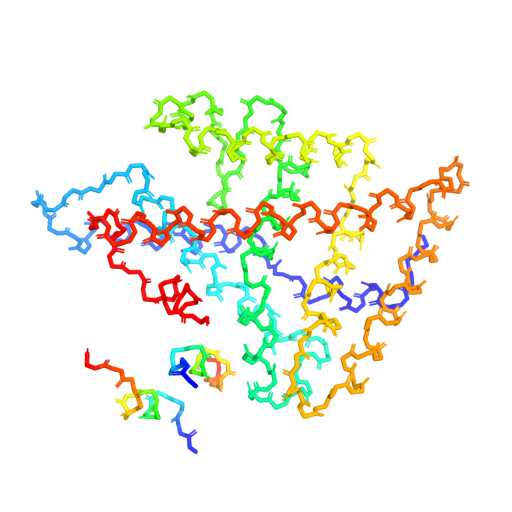 194 ? 38.067 -16.240 13.629 1.00 59.47 489 TYR A O 1
ATOM 1504 N N . PRO A 1 195 ? 37.745 -18.222 12.641 1.00 69.91 490 PRO A N 1
ATOM 1505 C CA . PRO A 1 195 ? 38.037 -19.017 13.830 1.00 69.69 490 PRO A CA 1
ATOM 1506 C C . PRO A 1 195 ? 39.435 -18.809 14.407 1.00 72.20 490 PRO A C 1
ATOM 1507 O O . PRO A 1 195 ? 39.660 -19.128 15.571 1.00 73.89 490 PRO A O 1
ATOM 1511 N N . GLN A 1 196 ? 40.361 -18.275 13.592 1.00 76.82 491 GLN A N 1
ATOM 1512 C CA . GLN A 1 196 ? 41.737 -18.034 14.014 1.00 76.88 491 GLN A CA 1
ATOM 1513 C C . GLN A 1 196 ? 41.897 -16.660 14.666 1.00 73.12 491 GLN A C 1
ATOM 1514 O O . GLN A 1 196 ? 42.966 -16.339 15.180 1.00 69.55 491 GLN A O 1
ATOM 1520 N N . GLN A 1 197 ? 40.855 -15.827 14.590 1.00 65.82 492 GLN A N 1
ATOM 1521 C CA . GLN A 1 197 ? 40.893 -14.505 15.183 1.00 67.06 492 GLN A CA 1
ATOM 1522 C C . GLN A 1 197 ? 39.822 -14.445 16.258 1.00 63.04 492 GLN A C 1
ATOM 1523 O O . GLN A 1 197 ? 38.747 -13.897 16.031 1.00 62.71 492 GLN A O 1
ATOM 1529 N N . THR A 1 198 ? 40.090 -15.056 17.413 1.00 57.05 493 THR A N 1
ATOM 1530 C CA . THR A 1 198 ? 39.065 -15.122 18.440 1.00 55.37 493 THR A CA 1
ATOM 1531 C C . THR A 1 198 ? 38.850 -13.727 19.022 1.00 44.46 493 THR A C 1
ATOM 1532 O O . THR A 1 198 ? 37.889 -13.528 19.751 1.00 46.38 493 THR A O 1
ATOM 1536 N N . GLU A 1 199 ? 39.729 -12.769 18.701 1.00 45.73 494 GLU A N 1
ATOM 1537 C CA . GLU A 1 199 ? 39.560 -11.393 19.167 1.00 52.70 494 GLU A CA 1
ATOM 1538 C C . GLU A 1 199 ? 38.538 -10.608 18.327 1.00 49.35 494 GLU A C 1
ATOM 1539 O O . GLU A 1 199 ? 38.111 -9.522 18.727 1.00 46.35 494 GLU A O 1
ATOM 1545 N N . LYS A 1 200 ? 38.117 -11.156 17.181 1.00 45.62 495 LYS A N 1
ATOM 1546 C CA . LYS A 1 200 ? 37.355 -10.389 16.209 1.00 48.82 495 LYS A CA 1
ATOM 1547 C C . LYS A 1 200 ? 36.013 -9.936 16.803 1.00 48.36 495 LYS A C 1
ATOM 1548 O O . LYS A 1 200 ? 35.620 -8.786 16.625 1.00 44.28 495 LYS A O 1
ATOM 1554 N N . PHE A 1 201 ? 35.322 -10.810 17.540 1.00 44.59 496 PHE A N 1
ATOM 1555 C CA . PHE A 1 201 ? 34.039 -10.460 18.122 1.00 43.75 496 PHE A CA 1
ATOM 1556 C C . PHE A 1 201 ? 34.193 -9.240 19.028 1.00 45.25 496 PHE A C 1
ATOM 1557 O O . PHE A 1 201 ? 33.405 -8.303 18.958 1.00 45.72 496 PHE A O 1
ATOM 1565 N N . GLY A 1 202 ? 35.232 -9.259 19.858 1.00 44.07 497 GLY A N 1
ATOM 1566 C CA . GLY A 1 202 ? 35.449 -8.228 20.855 1.00 44.32 497 GLY A CA 1
ATOM 1567 C C . GLY A 1 202 ? 35.847 -6.903 20.209 1.00 41.76 497 GLY A C 1
ATOM 1568 O O . GLY A 1 202 ? 35.397 -5.847 20.637 1.00 42.83 497 GLY A O 1
ATOM 1569 N N . GLN A 1 203 ? 36.687 -6.986 19.183 1.00 41.98 498 GLN A N 1
ATOM 1570 C CA . GLN A 1 203 ? 37.179 -5.814 18.485 1.00 46.50 498 GLN A CA 1
ATOM 1571 C C . GLN A 1 203 ? 36.029 -5.094 17.775 1.00 48.74 498 GLN A C 1
ATOM 1572 O O . GLN A 1 203 ? 36.043 -3.865 17.664 1.00 50.81 498 GLN A O 1
ATOM 1578 N N . LEU A 1 204 ? 35.035 -5.856 17.308 1.00 45.68 499 LEU A N 1
ATOM 1579 C CA . LEU A 1 204 ? 33.883 -5.272 16.642 1.00 44.37 499 LEU A CA 1
ATOM 1580 C C . LEU A 1 204 ? 33.057 -4.500 17.670 1.00 45.90 499 LEU A C 1
ATOM 1581 O O . LEU A 1 204 ? 32.781 -3.321 17.458 1.00 42.05 499 LEU A O 1
ATOM 1586 N N . LEU A 1 205 ? 32.701 -5.148 18.792 1.00 41.11 500 LEU A N 1
ATOM 1587 C CA . LEU A 1 205 ? 31.831 -4.526 19.774 1.00 41.47 500 LEU A CA 1
ATOM 1588 C C . LEU A 1 205 ? 32.467 -3.256 20.372 1.00 43.65 500 LEU A C 1
ATOM 1589 O O . LEU A 1 205 ? 31.765 -2.322 20.750 1.00 40.88 500 LEU A O 1
ATOM 1594 N N . LEU A 1 206 ? 33.793 -3.238 20.527 1.00 38.80 501 LEU A N 1
ATOM 1595 C CA . LEU A 1 206 ? 34.459 -2.115 21.160 1.00 42.22 501 LEU A CA 1
ATOM 1596 C C . LEU A 1 206 ? 34.519 -0.901 20.227 1.00 44.69 501 LEU A C 1
ATOM 1597 O O . LEU A 1 206 ? 34.840 0.187 20.685 1.00 42.03 501 LEU A O 1
ATOM 1602 N N . ARG A 1 207 ? 34.190 -1.067 18.936 1.00 43.42 502 ARG A N 1
ATOM 1603 C CA . ARG A 1 207 ? 34.067 0.093 18.069 1.00 46.16 502 ARG A CA 1
ATOM 1604 C C . ARG A 1 207 ? 32.797 0.877 18.391 1.00 42.59 502 ARG A C 1
ATOM 1605 O O . ARG A 1 207 ? 32.702 2.047 18.026 1.00 41.39 502 ARG A O 1
ATOM 1613 N N . LEU A 1 208 ? 31.822 0.247 19.058 1.00 39.63 503 LEU A N 1
ATOM 1614 C CA . LEU A 1 208 ? 30.521 0.878 19.236 1.00 40.31 503 LEU A CA 1
ATOM 1615 C C . LEU A 1 208 ? 30.619 2.082 20.173 1.00 44.11 503 LEU A C 1
ATOM 1616 O O . LEU A 1 20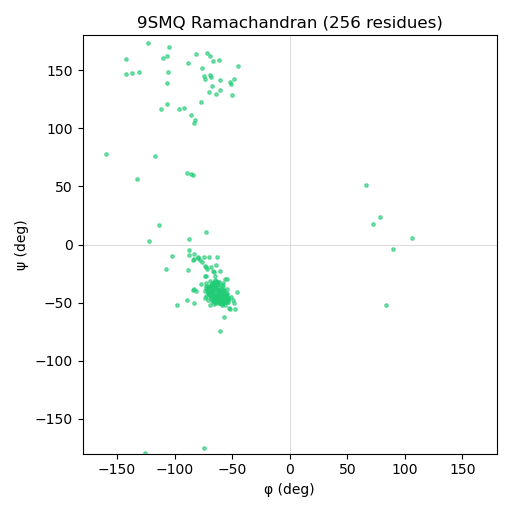8 ? 30.034 3.118 19.884 1.00 38.82 503 LEU A O 1
ATOM 1621 N N . PRO A 1 209 ? 31.305 2.013 21.337 1.00 45.83 504 PRO A N 1
ATOM 1622 C CA . PRO A 1 209 ? 31.493 3.204 22.157 1.00 44.35 504 PRO A CA 1
ATOM 1623 C C . PRO A 1 209 ? 32.192 4.338 21.410 1.00 37.60 504 PRO A C 1
ATOM 1624 O O . PRO A 1 209 ? 31.924 5.500 21.670 1.00 37.41 504 PRO A O 1
ATOM 1628 N N . GLU A 1 210 ? 33.129 3.987 20.529 1.00 39.34 505 GLU A N 1
ATOM 1629 C CA . GLU A 1 210 ? 33.878 4.980 19.772 1.00 43.27 505 GLU A CA 1
ATOM 1630 C C . GLU A 1 210 ? 32.957 5.670 18.771 1.00 45.52 505 GLU A C 1
ATOM 1631 O O . GLU A 1 210 ? 33.023 6.884 18.591 1.00 45.33 505 GLU A O 1
ATOM 1637 N N . ILE A 1 211 ? 32.087 4.881 18.132 1.00 44.59 506 ILE A N 1
ATOM 1638 C CA . ILE A 1 211 ? 31.097 5.423 17.214 1.00 42.42 506 ILE A CA 1
ATOM 1639 C C . ILE A 1 211 ? 30.159 6.364 17.971 1.00 41.14 506 ILE A C 1
ATOM 1640 O O . ILE A 1 211 ? 29.908 7.475 17.503 1.00 40.49 506 ILE A O 1
ATOM 1645 N N . ARG A 1 212 ? 29.656 5.921 19.127 1.00 38.15 507 ARG A N 1
ATOM 1646 C CA . ARG A 1 212 ? 28.782 6.739 19.961 1.00 41.34 507 ARG A CA 1
ATOM 1647 C C . ARG A 1 212 ? 29.456 8.077 20.301 1.00 42.48 507 ARG A C 1
ATOM 1648 O O . ARG A 1 212 ? 28.836 9.121 20.164 1.00 37.82 507 ARG A O 1
ATOM 1656 N N . ALA A 1 213 ? 30.738 8.056 20.692 1.00 42.24 508 ALA A N 1
ATOM 1657 C CA . ALA A 1 213 ? 31.455 9.265 21.071 1.00 43.06 508 ALA A CA 1
ATOM 1658 C C . ALA A 1 213 ? 31.614 10.225 19.886 1.00 40.49 508 ALA A C 1
ATOM 1659 O O . ALA A 1 213 ? 31.358 11.415 20.015 1.00 41.17 508 ALA A O 1
ATOM 1661 N N . ILE A 1 214 ? 32.087 9.719 18.749 1.00 39.38 509 ILE A N 1
ATOM 1662 C CA . ILE A 1 214 ? 32.245 10.540 17.563 1.00 42.95 509 ILE A CA 1
ATOM 1663 C C . ILE A 1 214 ? 30.885 11.132 17.181 1.00 43.05 509 ILE A C 1
ATOM 1664 O O . ILE A 1 214 ? 30.818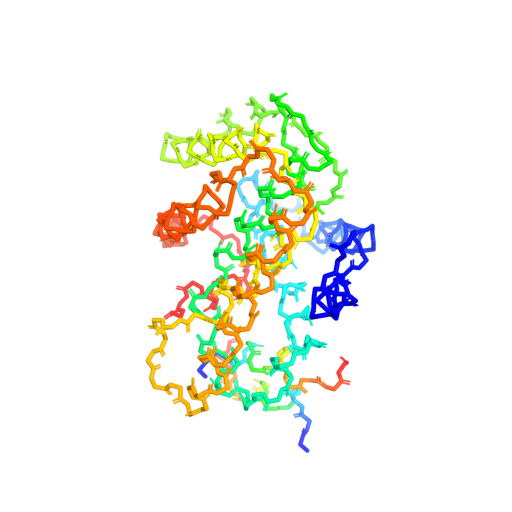 12.260 16.697 1.00 38.98 509 ILE A O 1
ATOM 1669 N N . SER A 1 215 ? 29.805 10.370 17.391 1.00 39.21 510 SER A N 1
ATOM 1670 C CA . SER A 1 215 ? 28.505 10.814 16.933 1.00 39.31 510 SER A CA 1
ATOM 1671 C C . SER A 1 215 ? 28.049 11.976 17.812 1.00 38.68 510 SER A C 1
ATOM 1672 O O . SER A 1 215 ? 27.498 12.935 17.299 1.00 36.54 510 SER A O 1
ATOM 1675 N N . MET A 1 216 ? 28.285 11.884 19.121 1.00 40.89 511 MET A N 1
ATOM 1676 C CA . MET A 1 216 ? 27.926 12.948 20.052 1.00 43.25 511 MET A CA 1
ATOM 1677 C C . MET A 1 216 ? 28.730 14.219 19.766 1.00 40.39 511 MET A C 1
ATOM 1678 O O . MET A 1 216 ? 28.207 15.314 19.889 1.00 46.87 511 MET A O 1
ATOM 1683 N N . GLN A 1 217 ? 30.001 14.072 19.393 1.00 41.43 512 GLN A N 1
ATOM 1684 C CA . GLN A 1 217 ? 30.822 15.211 19.045 1.00 44.53 512 GLN A CA 1
ATOM 1685 C C . GLN A 1 217 ? 30.278 15.860 17.777 1.00 47.16 512 GLN A C 1
ATOM 1686 O O . GLN A 1 217 ? 30.099 17.074 17.750 1.00 44.62 512 GLN A O 1
ATOM 1692 N N . ALA A 1 218 ? 30.009 15.040 16.747 1.00 39.32 513 ALA A N 1
ATOM 1693 C CA . ALA A 1 218 ? 29.424 15.516 15.505 1.00 40.41 513 ALA A CA 1
ATOM 1694 C C . ALA A 1 218 ? 28.166 16.346 15.779 1.00 38.16 513 ALA A C 1
ATOM 1695 O O . ALA A 1 218 ? 27.996 17.412 15.198 1.00 36.34 513 ALA A O 1
ATOM 1697 N N . GLU A 1 219 ? 27.287 15.860 16.658 1.00 34.97 514 GLU A N 1
ATOM 1698 C CA . GLU A 1 219 ? 26.027 16.541 16.897 1.00 42.44 514 GLU A CA 1
ATOM 1699 C C . GLU A 1 219 ? 26.276 17.901 17.561 1.00 44.07 514 GLU A C 1
ATOM 1700 O O . GLU A 1 219 ? 25.629 18.882 17.198 1.00 35.97 514 GLU A O 1
ATOM 1706 N N . GLU A 1 220 ? 27.181 17.931 18.552 1.00 43.62 515 GLU A N 1
ATOM 1707 C CA . GLU A 1 220 ? 27.504 19.164 19.260 1.00 45.35 515 GLU A CA 1
ATOM 1708 C C . GLU A 1 220 ? 28.038 20.196 18.265 1.00 42.47 515 GLU A C 1
ATOM 1709 O O . GLU A 1 220 ? 27.587 21.339 18.258 1.00 42.15 515 GLU A O 1
ATOM 1715 N N . TYR A 1 221 ? 28.938 19.756 17.385 1.00 38.71 516 TYR A N 1
ATOM 1716 C CA . TYR A 1 221 ? 29.505 20.616 16.367 1.00 44.81 516 TYR A CA 1
ATOM 1717 C C . TYR A 1 221 ? 28.430 21.108 15.400 1.00 45.70 516 TYR A C 1
ATOM 1718 O O . TYR A 1 221 ? 28.408 22.286 15.043 1.00 45.53 516 TYR A O 1
ATOM 1727 N N . LEU A 1 222 ? 27.562 20.207 14.944 1.00 44.49 517 LEU A N 1
ATOM 1728 C CA . LEU A 1 222 ? 26.541 20.592 13.986 1.00 45.04 517 LEU A CA 1
ATOM 1729 C C . LEU A 1 222 ? 25.559 21.583 14.614 1.00 44.15 517 LEU A C 1
ATOM 1730 O O . LEU A 1 222 ? 25.014 22.435 13.922 1.00 45.94 517 LEU A O 1
ATOM 1735 N N . TYR A 1 223 ? 25.265 21.426 15.902 1.00 40.16 518 TYR A N 1
ATOM 1736 C CA . TYR A 1 223 ? 24.337 22.326 16.566 1.00 46.28 518 TYR A CA 1
ATOM 1737 C C . TYR A 1 223 ? 24.938 23.735 16.630 1.00 44.67 518 TYR A C 1
ATOM 1738 O O . TYR A 1 223 ? 24.234 24.726 16.470 1.00 49.44 518 TYR A O 1
ATOM 1747 N N . TYR A 1 224 ? 26.245 23.801 16.893 1.00 45.81 519 TYR A N 1
ATOM 1748 C CA . TYR A 1 224 ? 27.002 25.036 16.834 1.00 44.58 519 TYR A CA 1
ATOM 1749 C C . TYR A 1 224 ? 26.839 25.647 15.443 1.00 49.82 519 TYR A C 1
ATOM 1750 O O . TYR A 1 224 ? 26.445 26.802 15.318 1.00 47.53 519 TYR A O 1
ATOM 1759 N N . LYS A 1 225 ? 27.108 24.846 14.401 1.00 44.47 520 LYS A N 1
ATOM 1760 C CA . LYS A 1 225 ? 26.991 25.319 13.032 1.00 41.89 520 LYS A CA 1
ATOM 1761 C C . LYS A 1 225 ? 25.585 25.845 12.772 1.00 46.61 520 LYS A C 1
ATOM 1762 O O . LYS A 1 225 ? 25.436 26.887 12.135 1.00 44.06 520 LYS A O 1
ATOM 1768 N N . HIS A 1 226 ? 24.566 25.133 13.284 1.00 42.42 521 HIS A N 1
ATOM 1769 C CA . HIS A 1 226 ? 23.183 25.507 13.065 1.00 42.85 521 HIS A CA 1
ATOM 1770 C C . HIS A 1 226 ? 22.901 26.857 13.721 1.00 48.90 521 HIS A C 1
ATOM 1771 O O . HIS A 1 226 ? 22.352 27.747 13.083 1.00 52.28 521 HIS A O 1
ATOM 1778 N N . LEU A 1 227 ? 23.267 26.997 15.002 1.00 47.00 522 LEU A N 1
ATOM 1779 C CA . LEU A 1 227 ? 23.060 28.242 15.731 1.00 48.64 522 LEU A CA 1
ATOM 1780 C C . LEU A 1 227 ? 23.877 29.376 15.112 1.00 44.86 522 LEU A C 1
ATOM 1781 O O . LEU A 1 227 ? 23.637 30.539 15.373 1.00 49.08 522 LEU A O 1
ATOM 1786 N N . ASN A 1 228 ? 24.878 29.037 14.306 1.00 52.06 523 ASN A N 1
ATOM 1787 C CA . ASN A 1 228 ? 25.729 30.045 13.726 1.00 48.14 523 ASN A CA 1
ATOM 1788 C C . ASN A 1 228 ? 25.131 30.552 12.420 1.00 48.64 523 ASN A C 1
ATOM 1789 O O . ASN A 1 228 ? 25.698 31.446 11.816 1.00 51.27 523 ASN A O 1
ATOM 1794 N N . GLY A 1 229 ? 24.024 29.955 11.972 1.00 48.85 524 GLY A N 1
ATOM 1795 C CA . GLY A 1 229 ? 23.420 30.274 10.689 1.00 50.09 524 GLY A CA 1
ATOM 1796 C C . GLY A 1 229 ? 24.151 29.621 9.514 1.00 57.33 524 GLY A C 1
ATOM 1797 O O . GLY A 1 229 ? 24.040 30.116 8.398 1.00 56.48 524 GLY A O 1
ATOM 1798 N N . ASP A 1 230 ? 24.877 28.511 9.739 1.00 52.77 525 ASP A N 1
ATOM 1799 C CA . ASP A 1 230 ? 25.675 27.895 8.682 1.00 52.63 525 ASP A CA 1
ATOM 1800 C C . ASP A 1 230 ? 25.027 26.662 8.071 1.00 50.59 525 ASP A C 1
ATOM 1801 O O . ASP A 1 230 ? 25.532 26.127 7.087 1.00 59.96 525 ASP A O 1
ATOM 1806 N N . VAL A 1 231 ? 23.956 26.174 8.684 1.00 51.64 526 VAL A N 1
ATOM 1807 C CA . VAL A 1 231 ? 23.307 24.985 8.175 1.00 54.62 526 VAL A CA 1
ATOM 1808 C C . VAL A 1 231 ? 22.146 25.452 7.308 1.00 57.08 526 VAL A C 1
ATOM 1809 O O . VAL A 1 231 ? 21.207 26.057 7.825 1.00 56.42 526 VAL A O 1
ATOM 1813 N N . PRO A 1 232 ? 22.163 25.168 5.980 1.00 68.86 527 PRO A N 1
ATOM 1814 C CA . PRO A 1 232 ? 21.023 25.490 5.131 1.00 71.00 527 PRO A CA 1
ATOM 1815 C C . PRO A 1 232 ? 19.780 24.734 5.586 1.00 68.83 527 PRO A C 1
ATOM 1816 O O . PRO A 1 232 ? 19.899 23.736 6.289 1.00 60.84 527 PRO A O 1
ATOM 1820 N N . TYR A 1 233 ? 18.597 25.227 5.206 1.00 73.53 528 TYR A N 1
ATOM 1821 C CA . TYR A 1 233 ? 17.353 24.612 5.637 1.00 79.02 528 TYR A CA 1
ATOM 1822 C C . TYR A 1 233 ? 17.431 23.107 5.365 1.00 71.54 528 TYR A C 1
ATOM 1823 O O . TYR A 1 233 ? 17.805 22.680 4.273 1.00 61.01 528 TYR A O 1
ATOM 1832 N N . ASN A 1 234 ? 17.138 22.309 6.396 1.00 74.52 529 ASN A N 1
ATOM 1833 C CA . ASN A 1 234 ? 17.393 20.874 6.369 1.00 78.09 529 ASN A CA 1
ATOM 1834 C C . ASN A 1 234 ? 16.518 20.205 7.420 1.00 78.58 529 ASN A C 1
ATOM 1835 O O . ASN A 1 234 ? 17.021 19.849 8.491 1.00 64.08 529 ASN A O 1
ATOM 1840 N N . ASN A 1 235 ? 15.233 20.039 7.065 1.00 64.71 530 ASN A N 1
ATOM 1841 C CA . ASN A 1 235 ? 14.169 19.756 8.014 1.00 65.95 530 ASN A CA 1
ATOM 1842 C C . ASN A 1 235 ? 14.527 18.560 8.904 1.00 64.95 530 ASN A C 1
ATOM 1843 O O . ASN A 1 235 ? 14.528 18.680 10.131 1.00 61.65 530 ASN A O 1
ATOM 1845 N N . LEU A 1 236 ? 14.840 17.407 8.300 1.00 55.35 531 LEU A N 1
ATOM 1846 C CA . LEU A 1 236 ? 14.961 16.183 9.077 1.00 50.94 531 LEU A CA 1
ATOM 1847 C C . LEU A 1 236 ? 16.238 16.202 9.926 1.00 45.04 531 LEU A C 1
ATOM 1848 O O . LEU A 1 236 ? 16.216 15.870 11.107 1.00 44.07 531 LEU A O 1
ATOM 1853 N N . LEU A 1 237 ? 17.357 16.618 9.348 1.00 45.28 532 LEU A N 1
ATOM 1854 C CA . LEU A 1 237 ? 18.593 16.682 10.111 1.00 48.17 532 LEU A CA 1
ATOM 1855 C C . LEU A 1 237 ? 18.415 17.513 11.387 1.00 47.46 532 LEU A C 1
ATOM 1856 O O . LEU A 1 237 ? 18.768 17.072 12.479 1.00 44.80 532 LEU A O 1
ATOM 1861 N N . ILE A 1 238 ? 17.837 18.713 11.248 1.00 47.36 533 ILE A N 1
ATOM 1862 C CA . ILE A 1 238 ? 17.666 19.634 12.371 1.00 53.25 533 ILE A CA 1
ATOM 1863 C C . ILE A 1 238 ? 16.572 19.151 13.325 1.00 45.98 533 ILE A C 1
ATOM 1864 O O . ILE A 1 238 ? 16.699 19.333 14.530 1.00 49.41 533 ILE A O 1
ATOM 1869 N N . GLU A 1 239 ? 15.501 18.540 12.807 1.00 44.16 534 GLU A N 1
ATOM 1870 C CA . GLU A 1 239 ? 14.511 17.916 13.673 1.00 46.58 534 GLU A CA 1
ATOM 1871 C C . GLU A 1 239 ? 15.199 16.836 14.510 1.00 43.66 534 GLU A C 1
ATOM 1872 O O . GLU A 1 239 ? 14.982 16.773 15.708 1.00 43.82 534 GLU A O 1
ATOM 1874 N N . MET A 1 240 ? 16.080 16.025 13.905 1.00 43.08 535 MET A N 1
ATOM 1875 C CA . MET A 1 240 ? 16.781 14.995 14.670 1.00 45.15 535 MET A CA 1
ATOM 1876 C C . MET A 1 240 ? 17.739 15.650 15.662 1.00 46.98 535 MET A C 1
ATOM 1877 O O . MET A 1 240 ? 17.823 15.237 16.815 1.00 45.49 535 MET A O 1
ATOM 1882 N N . LEU A 1 241 ? 18.433 16.699 15.217 1.00 45.21 536 LEU A N 1
ATOM 1883 C CA . LEU A 1 241 ? 19.355 17.405 16.089 1.00 52.35 536 LEU A CA 1
ATOM 1884 C C . LEU A 1 241 ? 18.637 18.015 17.295 1.00 52.16 536 LEU A C 1
ATOM 1885 O O . LEU A 1 241 ? 19.236 18.101 18.356 1.00 55.18 536 LEU A O 1
ATOM 1890 N N . HIS A 1 242 ? 17.372 18.437 17.136 1.00 55.82 537 HIS A N 1
ATOM 1891 C CA . HIS A 1 242 ? 16.579 18.994 18.227 1.00 59.67 537 HIS A CA 1
ATOM 1892 C C . HIS A 1 242 ? 16.068 17.901 19.163 1.00 63.57 537 HIS A C 1
ATOM 1893 O O . HIS A 1 242 ? 15.561 18.200 20.232 1.00 65.23 537 HIS A O 1
ATOM 1900 N N . ALA A 1 243 ? 16.123 16.634 18.748 1.00 73.44 538 ALA A N 1
ATOM 1901 C CA . ALA A 1 243 ? 15.697 15.554 19.628 1.00 73.38 538 ALA A CA 1
ATOM 1902 C C . ALA A 1 243 ? 16.731 15.373 20.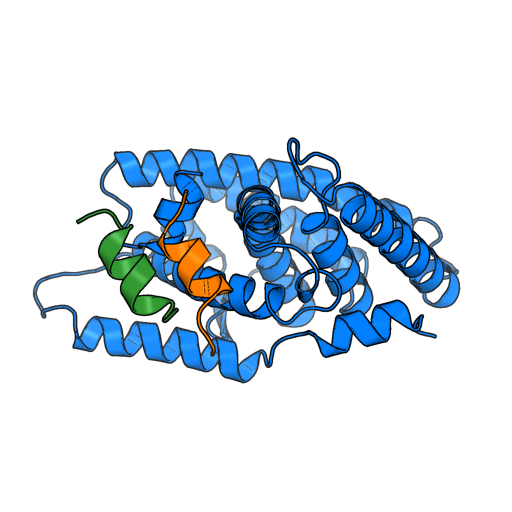746 1.00 66.22 538 ALA A C 1
ATOM 1903 O O . ALA A 1 243 ? 16.294 15.493 21.900 1.00 65.47 538 ALA A O 1
ATOM 1905 N N . GLU B 2 2 ? 6.650 13.703 18.824 1.00 101.47 741 GLU C N 1
ATOM 1906 C CA . GLU B 2 2 ? 7.441 14.921 19.155 1.00 99.45 741 GLU C CA 1
ATOM 1907 C C . GLU B 2 2 ? 7.877 15.602 17.858 1.00 95.07 741 GLU C C 1
ATOM 1908 O O . GLU B 2 2 ? 7.535 16.756 17.615 1.00 99.52 741 GLU C O 1
ATOM 1910 N N . ASN B 2 3 ? 8.667 14.876 17.058 1.00 89.12 742 ASN C N 1
ATOM 1911 C CA . ASN B 2 3 ? 8.973 15.255 15.690 1.00 73.57 742 ASN C CA 1
ATOM 1912 C C . ASN B 2 3 ? 7.811 14.794 14.810 1.00 64.38 742 ASN C C 1
ATOM 1913 O O . ASN B 2 3 ? 7.638 13.597 14.552 1.00 57.68 742 ASN C O 1
ATOM 1918 N N . ALA B 2 4 ? 7.003 15.761 14.359 1.00 55.38 743 ALA C N 1
ATOM 1919 C CA . ALA B 2 4 ? 5.957 15.495 13.380 1.00 51.70 743 ALA C CA 1
ATOM 1920 C C . ALA B 2 4 ? 6.534 14.810 12.139 1.00 47.14 743 ALA C C 1
ATOM 1921 O O . ALA B 2 4 ? 5.940 13.882 11.590 1.00 50.88 743 ALA C O 1
ATOM 1923 N N . LEU B 2 5 ? 7.731 15.237 11.733 1.00 47.72 744 LEU C N 1
ATOM 1924 C CA . LEU B 2 5 ? 8.314 14.775 10.491 1.00 49.44 744 LEU C CA 1
ATOM 1925 C C . LEU B 2 5 ? 8.743 13.315 10.631 1.00 48.30 744 LEU C C 1
ATOM 1926 O O . LEU B 2 5 ? 8.436 12.496 9.762 1.00 43.75 744 LEU C O 1
ATOM 1931 N N . LEU B 2 6 ? 9.448 12.986 11.721 1.00 45.87 745 LEU C N 1
ATOM 1932 C CA . LEU B 2 6 ? 9.861 11.613 11.950 1.00 41.57 745 LEU C CA 1
ATOM 1933 C C . LEU B 2 6 ? 8.623 10.717 11.995 1.00 40.48 745 LEU C C 1
ATOM 1934 O O . LEU B 2 6 ? 8.583 9.664 11.346 1.00 40.65 745 LEU C O 1
ATOM 1939 N N . ARG B 2 7 ? 7.608 11.160 12.744 1.00 48.04 746 ARG C N 1
ATOM 1940 C CA . ARG B 2 7 ? 6.353 10.427 12.858 1.00 50.34 746 ARG C CA 1
ATOM 1941 C C . ARG B 2 7 ? 5.764 10.177 11.474 1.00 47.33 746 ARG C C 1
ATOM 1942 O O . ARG B 2 7 ? 5.401 9.059 11.143 1.00 49.41 746 ARG C O 1
ATOM 1950 N N . TYR B 2 8 ? 5.683 11.229 10.662 1.00 49.12 747 TYR C N 1
ATOM 1951 C CA . TYR B 2 8 ? 5.151 11.112 9.320 1.00 41.61 747 TYR C CA 1
ATOM 1952 C C . TYR B 2 8 ? 5.948 10.114 8.482 1.00 45.57 747 TYR C C 1
ATOM 1953 O O . TYR B 2 8 ? 5.362 9.320 7.746 1.00 46.57 747 TYR C O 1
ATOM 1962 N N . LEU B 2 9 ? 7.288 10.176 8.540 1.00 48.51 748 LEU C N 1
ATOM 1963 C CA . LEU B 2 9 ? 8.122 9.290 7.731 1.00 45.51 748 LEU C CA 1
ATOM 1964 C C . LEU B 2 9 ? 7.937 7.828 8.134 1.00 40.25 748 LEU C C 1
ATOM 1965 O O . LEU B 2 9 ? 8.111 6.944 7.307 1.00 41.42 748 LEU C O 1
ATOM 1970 N N . LEU B 2 10 ? 7.564 7.596 9.394 1.00 42.40 749 LEU C N 1
ATOM 1971 C CA . LEU B 2 10 ? 7.330 6.254 9.904 1.00 51.88 749 LEU C CA 1
ATOM 1972 C C . LEU B 2 10 ? 5.920 5.747 9.599 1.00 55.76 749 LEU C C 1
ATOM 1973 O O . LEU B 2 10 ? 5.761 4.571 9.311 1.00 57.24 749 LEU C O 1
ATOM 1978 N N . ASP B 2 11 ? 4.903 6.612 9.697 1.00 60.40 750 ASP C N 1
ATOM 1979 C CA . ASP B 2 11 ? 3.512 6.207 9.511 1.00 61.73 750 ASP C CA 1
ATOM 1980 C C . ASP B 2 11 ? 3.113 6.117 8.040 1.00 64.20 750 ASP C C 1
ATOM 1981 O O . ASP B 2 11 ? 2.332 5.250 7.673 1.00 67.06 750 ASP C O 1
ATOM 1986 N N . LYS B 2 12 ? 3.578 7.055 7.209 1.00 67.23 751 LYS C N 1
ATOM 1987 C CA . LYS B 2 12 ? 3.035 7.192 5.869 1.00 67.71 751 LYS C CA 1
ATOM 1988 C C . LYS B 2 12 ? 2.988 5.813 5.216 1.00 70.29 751 LYS C C 1
ATOM 1989 O O . LYS B 2 12 ? 3.902 5.020 5.405 1.00 72.38 751 LYS C O 1
ATOM 1995 N N . ASP B 2 13 ? 1.924 5.557 4.438 1.00 81.86 752 ASP C N 1
ATOM 1996 C CA . ASP B 2 13 ? 1.670 4.258 3.830 1.00 91.46 752 ASP C CA 1
ATOM 1997 C C . ASP B 2 13 ? 2.454 4.137 2.526 1.00 98.62 752 ASP C C 1
ATOM 1998 O O . ASP B 2 13 ? 1.869 3.935 1.466 1.00 113.43 752 ASP C O 1
ATOM 2003 N N . ASP B 2 14 ? 3.783 4.242 2.622 1.00 104.72 753 ASP C N 1
ATOM 2004 C CA . ASP B 2 14 ? 4.658 4.261 1.461 1.00 103.96 753 ASP C CA 1
ATOM 2005 C C . ASP B 2 14 ? 4.291 5.455 0.576 1.00 97.18 753 ASP C C 1
ATOM 2006 O O . ASP B 2 14 ? 4.919 6.508 0.793 1.00 90.37 753 ASP C O 1
ATOM 2011 N N . GLU C 2 2 ? -6.784 7.074 8.852 1.00 93.54 741 GLU E N 1
ATOM 2012 C CA . GLU C 2 2 ? -6.043 8.309 9.233 1.00 97.08 741 GLU E CA 1
ATOM 2013 C C . GLU C 2 2 ? -4.817 8.478 8.330 1.00 93.85 741 GLU E C 1
ATOM 2014 O O . GLU C 2 2 ? -3.844 7.743 8.476 1.00 94.97 741 GLU E O 1
ATOM 2016 N N . ASN C 2 3 ? -4.899 9.437 7.391 1.00 80.36 742 ASN E N 1
ATOM 2017 C CA . ASN C 2 3 ? -3.828 9.789 6.465 1.00 70.69 742 ASN E CA 1
ATOM 2018 C C . ASN C 2 3 ? -2.685 10.474 7.212 1.00 66.30 742 ASN E C 1
ATOM 2019 O O . ASN C 2 3 ? -2.906 11.435 7.948 1.00 64.97 742 ASN E O 1
ATOM 2024 N N . ALA C 2 4 ? -1.454 10.004 6.966 1.00 61.31 743 ALA E N 1
ATOM 2025 C 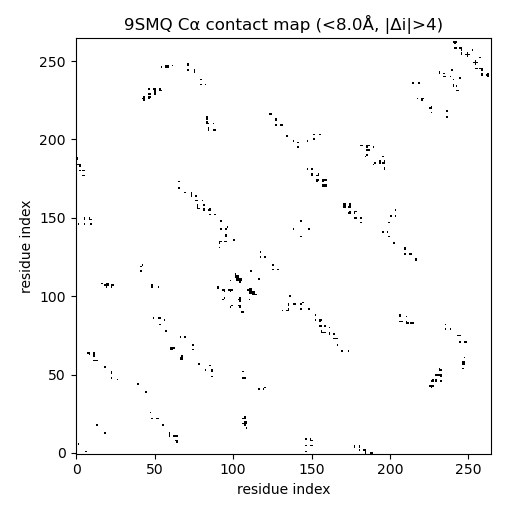CA . ALA C 2 4 ? -0.288 10.446 7.726 1.00 58.85 743 ALA E CA 1
ATOM 2026 C C . ALA C 2 4 ? 0.050 11.893 7.384 1.00 48.76 743 ALA E C 1
ATOM 2027 O O . ALA C 2 4 ? 0.450 12.664 8.262 1.00 48.75 743 ALA E O 1
ATOM 2029 N N . LEU C 2 5 ? -0.151 12.264 6.107 1.00 47.07 744 LEU E N 1
ATOM 2030 C CA . LEU C 2 5 ? 0.190 13.607 5.667 1.00 49.51 744 LEU E CA 1
ATOM 2031 C C . LEU C 2 5 ? -0.683 14.621 6.408 1.00 44.96 744 LEU E C 1
ATOM 2032 O O . LEU C 2 5 ? -0.186 15.617 6.908 1.00 51.14 744 LEU E O 1
ATOM 2037 N N . LEU C 2 6 ? -1.979 14.350 6.526 1.00 52.91 745 LEU E N 1
ATOM 2038 C CA . LEU C 2 6 ? -2.881 15.285 7.182 1.00 58.50 745 LEU E CA 1
ATOM 2039 C C . LEU C 2 6 ? -2.477 15.510 8.641 1.00 52.67 745 LEU E C 1
ATOM 2040 O O . LEU C 2 6 ? -2.499 16.636 9.146 1.00 54.40 745 LEU E O 1
ATOM 2045 N N . ARG C 2 7 ? -2.054 14.435 9.315 1.00 57.58 746 ARG E N 1
ATOM 2046 C CA . ARG C 2 7 ? -1.606 14.533 10.697 1.00 56.03 746 ARG E CA 1
ATOM 2047 C C . ARG C 2 7 ? -0.344 15.388 10.788 1.00 52.74 746 ARG E C 1
ATOM 2048 O O . ARG C 2 7 ? -0.236 16.272 11.641 1.00 51.94 746 ARG E O 1
ATOM 2056 N N . TYR C 2 8 ? 0.617 15.113 9.903 1.00 47.90 747 TYR E N 1
ATOM 2057 C CA . TYR C 2 8 ? 1.817 15.930 9.837 1.00 48.66 747 TYR E CA 1
ATOM 2058 C C . TYR C 2 8 ? 1.438 17.396 9.637 1.00 48.01 747 TYR E C 1
ATOM 2059 O O . TYR C 2 8 ? 1.990 18.279 10.288 1.00 51.32 747 TYR E O 1
ATOM 2068 N N . LEU C 2 9 ? 0.515 17.662 8.706 1.00 52.12 748 LEU E N 1
ATOM 2069 C CA . LEU C 2 9 ? 0.143 19.040 8.395 1.00 57.29 748 LEU E CA 1
ATOM 2070 C C . LEU C 2 9 ? -0.424 19.728 9.633 1.00 58.71 748 LEU E C 1
ATOM 2071 O O . LEU C 2 9 ? -0.094 20.874 9.903 1.00 63.02 748 LEU E O 1
ATOM 2076 N N . LEU C 2 10 ? -1.273 19.016 10.377 1.00 66.09 749 LEU E N 1
ATOM 2077 C CA . LEU C 2 10 ? -1.823 19.520 11.629 1.00 71.52 749 LEU E CA 1
ATOM 2078 C C . LEU C 2 10 ? -0.734 19.721 12.689 1.00 67.06 749 LEU E C 1
ATOM 2079 O O . LEU C 2 10 ? -0.697 20.755 13.350 1.00 59.66 749 LEU E O 1
ATOM 2084 N N . ASP C 2 11 ? 0.167 18.739 12.841 1.00 67.38 750 ASP E N 1
ATOM 2085 C CA . ASP C 2 11 ? 1.042 18.657 14.007 1.00 71.50 750 ASP E CA 1
ATOM 2086 C C . ASP C 2 11 ? 2.349 19.435 13.834 1.00 69.11 750 ASP E C 1
ATOM 2087 O O . ASP C 2 11 ? 3.007 19.754 14.819 1.00 65.88 750 ASP E O 1
ATOM 2092 N N . LYS C 2 12 ? 2.762 19.705 12.592 1.00 62.46 751 LYS E N 1
ATOM 2093 C CA . LYS C 2 12 ? 4.075 20.283 12.364 1.00 61.56 751 LYS E CA 1
ATOM 2094 C C . LYS C 2 12 ? 4.119 21.718 12.874 1.00 63.81 751 LYS E C 1
ATOM 2095 O O . LYS C 2 12 ? 3.084 22.347 13.070 1.00 63.43 751 LYS E O 1
ATOM 2101 N N . ASP C 2 13 ? 5.341 22.228 13.057 1.00 73.30 752 ASP E N 1
ATOM 2102 C CA . ASP C 2 13 ? 5.565 23.657 13.208 1.00 82.96 752 ASP E CA 1
ATOM 2103 C C . ASP C 2 13 ? 5.392 24.327 11.847 1.00 83.47 752 ASP E C 1
ATOM 2104 O O . ASP C 2 13 ? 5.774 23.757 10.829 1.00 80.33 752 ASP E O 1
ATOM 2109 N N . ASP C 2 14 ? 4.800 25.530 11.853 1.00 88.70 753 ASP E N 1
ATOM 2110 C CA . ASP C 2 14 ? 4.669 26.358 10.664 1.00 96.09 753 ASP E CA 1
ATOM 2111 C C . ASP C 2 14 ? 6.036 26.465 9.968 1.00 94.83 753 ASP E C 1
ATOM 2112 O O . ASP C 2 14 ? 6.089 26.157 8.754 1.00 87.30 753 ASP E O 1
#